Protein AF-A0A3C0T2G1-F1 (afdb_monomer)

Radius of gyration: 25.77 Å; Cα contacts (8 Å, |Δi|>4): 820; chains: 1; bounding box: 61×39×84 Å

Foldseek 3Di:
DVVVVVVVVVVCVVVVVVVVPPDDPPVVVLVVVVVVVVVLVQVVVVLVLQQLQQLCQVQLVVVQVPDLQPQAQAQDADPAQFWWWFPFFKKKKWKAFFSQPRPCVPVVVVSPPNVVLCCCQQANPCLRLPVVVNVPPPVVCCNHGNIDIDIFGKTKIKGHDPQQKIKIKMKTWDAQVVQPVCDCSSVDPWPRKRKTKIKIKMKIKHWPDRADPPDWTKIKIKMKMKMKIKIKGQCLVVCCVVCCVPSDPDPPPDDSQQNRKMKMKIKIKMKIKMKMKIWHDPPQKIKIKMKMKMWMAMWIAMFIDGHHDDGDRTDRHDTDIKIKIKIWMWGHDDQKIWIWMWIAIPVRRIIMIITGIIGTD

Structure (mmCIF, N/CA/C/O backbone):
data_AF-A0A3C0T2G1-F1
#
_entry.id   AF-A0A3C0T2G1-F1
#
loop_
_atom_site.group_PDB
_atom_site.id
_atom_site.type_symbol
_atom_site.label_atom_id
_atom_site.label_alt_id
_atom_site.label_comp_id
_atom_site.label_asym_id
_atom_site.label_entity_id
_atom_site.label_seq_id
_atom_site.pdbx_PDB_ins_code
_atom_site.Cartn_x
_atom_site.Cartn_y
_atom_site.Cartn_z
_atom_site.occupancy
_atom_site.B_iso_or_equiv
_atom_site.auth_seq_id
_atom_site.auth_comp_id
_atom_site.auth_asym_id
_atom_site.auth_atom_id
_atom_site.pdbx_PDB_model_num
ATOM 1 N N . MET A 1 1 ? 12.886 -25.104 -33.623 1.00 34.44 1 MET A N 1
ATOM 2 C CA . MET A 1 1 ? 12.163 -23.992 -34.282 1.00 34.44 1 MET A CA 1
ATOM 3 C C . MET A 1 1 ? 12.756 -22.618 -33.971 1.00 34.44 1 MET A C 1
ATOM 5 O O . MET A 1 1 ? 13.075 -21.933 -34.929 1.00 34.44 1 MET A O 1
ATOM 9 N N . LYS A 1 2 ? 13.031 -22.244 -32.707 1.00 29.27 2 LYS A N 1
ATOM 10 C CA . LYS A 1 2 ? 13.642 -20.939 -32.340 1.00 29.27 2 LYS A CA 1
ATOM 11 C C . LYS A 1 2 ? 14.955 -20.586 -33.088 1.00 29.27 2 LYS A C 1
ATOM 13 O O . LYS A 1 2 ? 15.106 -19.471 -33.564 1.00 29.27 2 LYS A O 1
ATOM 18 N N . LYS A 1 3 ? 15.855 -21.557 -33.314 1.00 31.22 3 LYS A N 1
ATOM 19 C CA . LYS A 1 3 ? 17.109 -21.357 -34.084 1.00 31.22 3 LYS A CA 1
ATOM 20 C C . LYS A 1 3 ? 16.909 -21.103 -35.588 1.00 31.22 3 LYS A C 1
ATOM 22 O O . LYS A 1 3 ? 17.759 -20.489 -36.216 1.00 31.22 3 LYS A O 1
ATOM 27 N N . ILE A 1 4 ? 15.798 -21.571 -36.160 1.00 31.03 4 ILE A N 1
ATOM 28 C CA . ILE A 1 4 ? 15.471 -21.358 -37.580 1.00 31.03 4 ILE A CA 1
ATOM 29 C C . ILE A 1 4 ? 14.889 -19.953 -37.765 1.00 31.03 4 ILE A C 1
ATOM 31 O O . ILE A 1 4 ? 15.176 -19.314 -38.766 1.00 31.03 4 ILE A O 1
ATOM 35 N N . LEU A 1 5 ? 14.154 -19.439 -36.774 1.00 36.41 5 LEU A N 1
ATOM 36 C CA . LEU A 1 5 ? 13.612 -18.081 -36.801 1.00 36.41 5 LEU A CA 1
ATOM 37 C C . LEU A 1 5 ? 14.708 -17.014 -36.616 1.00 36.41 5 LEU A C 1
ATOM 39 O O . LEU A 1 5 ? 14.728 -16.051 -37.369 1.00 36.41 5 LEU A O 1
ATOM 43 N N . TYR A 1 6 ? 15.683 -17.245 -35.723 1.00 39.50 6 TYR A N 1
ATOM 44 C CA . TYR A 1 6 ? 16.898 -16.414 -35.609 1.00 39.50 6 TYR A CA 1
ATOM 45 C C . TYR A 1 6 ? 17.686 -16.372 -36.920 1.00 39.50 6 TYR A C 1
ATOM 47 O O . TYR A 1 6 ? 18.127 -15.315 -37.359 1.00 39.50 6 TYR A O 1
ATOM 55 N N . PHE A 1 7 ? 17.813 -17.525 -37.582 1.00 38.62 7 PHE A N 1
ATOM 56 C CA . PHE A 1 7 ? 18.458 -17.602 -38.886 1.00 38.62 7 PHE A CA 1
ATOM 57 C C . PHE A 1 7 ? 17.659 -16.848 -39.951 1.00 38.62 7 PHE A C 1
ATOM 59 O O . PHE A 1 7 ? 18.270 -16.203 -40.781 1.00 38.62 7 PHE A O 1
ATOM 66 N N . VAL A 1 8 ? 16.322 -16.869 -39.913 1.00 37.84 8 VAL A N 1
ATOM 67 C CA . VAL A 1 8 ? 15.460 -16.121 -40.845 1.00 37.84 8 VAL A CA 1
ATOM 68 C C . VAL A 1 8 ? 15.495 -14.616 -40.580 1.00 37.84 8 VAL A C 1
ATOM 70 O O . VAL A 1 8 ? 15.514 -13.866 -41.543 1.00 37.84 8 VAL A O 1
ATOM 73 N N . LEU A 1 9 ? 15.581 -14.156 -39.329 1.00 42.47 9 LEU A N 1
ATOM 74 C CA . LEU A 1 9 ? 15.710 -12.727 -39.012 1.00 42.47 9 LEU A CA 1
ATOM 75 C C . LEU A 1 9 ? 17.081 -12.189 -39.433 1.00 42.47 9 LEU A C 1
ATOM 77 O O . LEU A 1 9 ? 17.157 -11.156 -40.089 1.00 42.47 9 LEU A O 1
ATOM 81 N N . ILE A 1 10 ? 18.147 -12.954 -39.170 1.00 51.62 10 ILE A N 1
ATOM 82 C CA . ILE A 1 10 ? 19.497 -12.685 -39.682 1.00 51.62 10 ILE A CA 1
ATOM 83 C C . ILE A 1 10 ? 19.505 -12.745 -41.216 1.00 51.62 10 ILE A C 1
ATOM 85 O O . ILE A 1 10 ? 20.112 -11.897 -41.856 1.00 51.62 10 ILE A O 1
ATOM 89 N N . LEU A 1 11 ? 18.791 -13.688 -41.838 1.00 37.16 11 LEU A N 1
ATOM 90 C CA . LEU A 1 11 ? 18.697 -13.790 -43.295 1.00 37.16 11 LEU A CA 1
ATOM 91 C C . LEU A 1 11 ? 17.876 -12.646 -43.898 1.00 37.16 11 LEU A C 1
ATOM 93 O O . LEU A 1 11 ? 18.227 -12.207 -44.980 1.00 37.16 11 LEU A O 1
ATOM 97 N N . ILE A 1 12 ? 16.828 -12.141 -43.241 1.00 45.66 12 ILE A N 1
ATOM 98 C CA . ILE A 1 12 ? 16.049 -10.963 -43.666 1.00 45.66 12 ILE A CA 1
ATOM 99 C C . ILE A 1 12 ? 16.883 -9.687 -43.489 1.00 45.66 12 ILE A C 1
ATOM 101 O O . ILE A 1 12 ? 16.902 -8.855 -44.389 1.00 45.66 12 ILE A O 1
ATOM 105 N N . LEU A 1 13 ? 17.658 -9.579 -42.407 1.00 47.12 13 LEU A N 1
ATOM 106 C CA . LEU A 1 13 ? 18.655 -8.523 -42.208 1.00 47.12 13 LEU A CA 1
ATOM 107 C C . LEU A 1 13 ? 19.747 -8.557 -43.286 1.00 47.12 13 LEU A C 1
ATOM 109 O O . LEU A 1 13 ? 20.093 -7.508 -43.819 1.00 47.12 13 LEU A O 1
ATOM 113 N N . ILE A 1 14 ? 20.229 -9.745 -43.670 1.00 45.53 14 ILE A N 1
ATOM 114 C CA . ILE A 1 14 ? 21.251 -9.948 -44.715 1.00 45.53 14 ILE A CA 1
ATOM 115 C C . ILE A 1 14 ? 20.674 -9.770 -46.131 1.00 45.53 14 ILE A C 1
ATOM 117 O O . ILE A 1 14 ? 21.330 -9.226 -47.011 1.00 45.53 14 ILE A O 1
ATOM 121 N N . THR A 1 15 ? 19.451 -10.226 -46.404 1.00 37.84 15 THR A N 1
ATOM 122 C CA . THR A 1 15 ? 18.849 -10.150 -47.750 1.00 37.84 15 THR A CA 1
ATOM 123 C C . THR A 1 15 ? 18.199 -8.799 -48.024 1.00 37.84 15 THR A C 1
ATOM 125 O O . THR A 1 15 ? 18.262 -8.331 -49.160 1.00 37.84 15 THR A O 1
ATOM 128 N N . GLY A 1 16 ? 17.671 -8.131 -46.995 1.00 40.25 16 GLY A N 1
ATOM 129 C CA . GLY A 1 16 ? 17.225 -6.740 -47.058 1.00 40.25 16 GLY A CA 1
ATOM 130 C C . GLY A 1 16 ? 18.388 -5.769 -47.272 1.00 40.25 16 GLY A C 1
ATOM 131 O O . GLY A 1 16 ? 18.272 -4.870 -48.105 1.00 40.25 16 GLY A O 1
ATOM 132 N N . THR A 1 17 ? 19.541 -6.009 -46.628 1.00 43.81 17 THR A N 1
ATOM 133 C CA . THR A 1 17 ? 20.777 -5.258 -46.915 1.00 43.81 17 THR A CA 1
ATOM 134 C C . THR A 1 17 ? 21.247 -5.484 -48.353 1.00 43.81 17 THR A C 1
ATOM 136 O O . THR A 1 17 ? 21.553 -4.501 -49.021 1.00 43.81 17 THR A O 1
ATOM 139 N N . ILE A 1 18 ? 21.201 -6.714 -48.894 1.00 41.34 18 ILE A N 1
ATOM 140 C CA . ILE A 1 18 ? 21.634 -7.029 -50.278 1.00 41.34 18 ILE A CA 1
ATOM 141 C C . ILE A 1 18 ? 20.914 -6.195 -51.361 1.00 41.34 18 ILE A C 1
ATOM 143 O O . ILE A 1 18 ? 21.540 -5.828 -52.356 1.00 41.34 18 ILE A O 1
ATOM 147 N N . SER A 1 19 ? 19.642 -5.826 -51.180 1.00 40.12 19 SER A N 1
ATOM 148 C CA . SER A 1 19 ? 18.904 -5.000 -52.156 1.00 40.12 19 SER A CA 1
ATOM 149 C C . SER A 1 19 ? 19.169 -3.487 -52.081 1.00 40.12 19 SER A C 1
ATOM 151 O O . SER A 1 19 ? 18.764 -2.772 -52.997 1.00 40.12 19 SER A O 1
ATOM 153 N N . VAL A 1 20 ? 19.864 -2.998 -51.045 1.00 42.16 20 VAL A N 1
ATOM 154 C CA . VAL A 1 20 ? 20.195 -1.567 -50.853 1.00 42.16 20 VAL A CA 1
ATOM 155 C C . VAL A 1 20 ? 21.666 -1.261 -51.210 1.00 42.16 20 VAL A C 1
ATOM 157 O O . VAL A 1 20 ? 22.071 -0.106 -51.258 1.00 42.16 20 VAL A O 1
ATOM 160 N N . PHE A 1 21 ? 22.466 -2.266 -51.594 1.00 43.47 21 PHE A N 1
ATOM 161 C CA . PHE A 1 21 ? 23.894 -2.134 -51.962 1.00 43.47 21 PHE A CA 1
ATOM 162 C C . PHE A 1 21 ? 24.198 -1.411 -53.288 1.00 43.47 21 PHE A C 1
ATOM 164 O O . PHE A 1 21 ? 25.270 -1.579 -53.873 1.00 43.47 21 PHE A O 1
ATOM 171 N N . ALA A 1 22 ? 23.297 -0.565 -53.774 1.00 43.75 22 ALA A N 1
ATOM 172 C CA . ALA A 1 22 ? 23.580 0.322 -54.891 1.00 43.75 22 ALA A CA 1
ATOM 173 C C . ALA A 1 22 ? 23.611 1.781 -54.405 1.00 43.75 22 ALA A C 1
ATOM 175 O O . ALA A 1 22 ? 22.681 2.538 -54.658 1.00 43.75 22 ALA A O 1
ATOM 176 N N . ALA A 1 23 ? 24.735 2.156 -53.776 1.00 49.22 23 ALA A N 1
ATOM 177 C CA . ALA A 1 23 ? 25.240 3.531 -53.612 1.00 49.22 23 ALA A CA 1
ATOM 178 C C . ALA A 1 23 ? 24.924 4.349 -52.334 1.00 49.22 23 ALA A C 1
ATOM 180 O O . ALA A 1 23 ? 24.953 5.576 -52.409 1.00 49.22 23 ALA A O 1
ATOM 181 N N . THR A 1 24 ? 24.736 3.736 -51.162 1.00 52.75 24 THR A N 1
ATOM 182 C CA . THR A 1 24 ? 24.756 4.465 -49.869 1.00 52.75 24 THR A CA 1
ATOM 183 C C . THR A 1 24 ? 26.085 4.261 -49.116 1.00 52.75 24 THR A C 1
ATOM 185 O O . THR A 1 24 ? 26.592 3.135 -49.109 1.00 52.75 24 THR A O 1
ATOM 188 N N . PRO A 1 25 ? 26.691 5.304 -48.505 1.00 61.72 25 PRO A N 1
ATOM 189 C CA . PRO A 1 25 ? 27.882 5.174 -47.658 1.00 61.72 25 PRO A CA 1
ATOM 190 C C . PRO A 1 25 ? 27.649 4.194 -46.498 1.00 61.72 25 PRO A C 1
ATOM 192 O O . PRO A 1 25 ? 26.556 4.153 -45.940 1.00 61.72 25 PRO A O 1
ATOM 195 N N . GLU A 1 26 ? 28.675 3.430 -46.107 1.00 64.50 26 GLU A N 1
ATOM 196 C CA . GLU A 1 26 ? 28.600 2.433 -45.017 1.00 64.50 26 GLU A CA 1
ATOM 197 C C . GLU A 1 26 ? 28.089 3.033 -43.691 1.00 64.50 26 GLU A C 1
ATOM 199 O O . GLU A 1 26 ? 27.349 2.382 -42.957 1.00 64.50 26 GLU A O 1
ATOM 204 N N . GLU A 1 27 ? 28.399 4.306 -43.436 1.00 62.69 27 GLU A N 1
ATOM 205 C CA . GLU A 1 27 ? 27.907 5.084 -42.292 1.00 62.69 27 GLU A CA 1
ATOM 206 C C . GLU A 1 27 ? 26.386 5.320 -42.336 1.00 62.69 27 GLU A C 1
ATOM 208 O O . GLU A 1 27 ? 25.711 5.231 -41.315 1.00 62.69 27 GLU A O 1
ATOM 213 N N . GLU A 1 28 ? 25.810 5.559 -43.518 1.00 67.25 28 GLU A N 1
ATOM 214 C CA . GLU A 1 28 ? 24.369 5.793 -43.674 1.00 67.25 28 GLU A CA 1
ATOM 215 C C . GLU A 1 28 ? 23.566 4.507 -43.428 1.00 67.25 28 GLU A C 1
ATOM 217 O O . GLU A 1 28 ? 22.521 4.537 -42.779 1.00 67.25 28 GLU A O 1
ATOM 222 N N . VAL A 1 29 ? 24.088 3.363 -43.882 1.00 64.31 29 VAL A N 1
ATOM 223 C CA . VAL A 1 29 ? 23.479 2.043 -43.650 1.00 64.31 29 VAL A CA 1
ATOM 224 C C . VAL A 1 29 ? 23.566 1.650 -42.174 1.00 64.31 29 VAL A C 1
ATOM 226 O O . VAL A 1 29 ? 22.588 1.155 -41.614 1.00 64.31 29 VAL A O 1
ATOM 229 N N . PHE A 1 30 ? 24.709 1.903 -41.530 1.00 64.75 30 PHE A N 1
ATOM 230 C CA . PHE A 1 30 ? 24.880 1.680 -40.096 1.00 64.75 30 PHE A CA 1
ATOM 231 C C . PHE A 1 30 ? 23.903 2.535 -39.276 1.00 64.75 30 PHE A C 1
ATOM 233 O O . PHE A 1 30 ? 23.171 2.000 -38.446 1.00 64.75 30 PHE A O 1
ATOM 240 N N . ASN A 1 31 ? 23.800 3.831 -39.578 1.00 65.38 31 ASN A N 1
ATOM 241 C CA . ASN A 1 31 ? 22.880 4.737 -38.888 1.00 65.38 31 ASN A CA 1
ATOM 242 C C . ASN A 1 31 ? 21.407 4.339 -39.092 1.00 65.38 31 ASN A C 1
ATOM 244 O O . ASN A 1 31 ? 20.626 4.377 -38.146 1.00 65.38 31 ASN A O 1
ATOM 248 N N . GLN A 1 32 ? 21.011 3.897 -40.293 1.00 69.19 32 GLN A N 1
ATOM 249 C CA . GLN A 1 32 ? 19.650 3.392 -40.536 1.00 69.19 32 GLN A CA 1
ATOM 250 C C . GLN A 1 32 ? 19.344 2.113 -39.744 1.00 69.19 32 GLN A C 1
ATOM 252 O O . GLN A 1 32 ? 18.238 1.968 -39.217 1.00 69.19 32 GLN A O 1
ATOM 257 N N . LEU A 1 33 ? 20.312 1.198 -39.638 1.00 66.25 33 LEU A N 1
ATOM 258 C CA . LEU A 1 33 ? 20.167 -0.030 -38.858 1.00 66.25 33 LEU A CA 1
ATOM 259 C C . LEU A 1 33 ? 20.026 0.277 -37.362 1.00 66.25 33 LEU A C 1
ATOM 261 O O . LEU A 1 33 ? 19.113 -0.243 -36.723 1.00 66.25 33 LEU A O 1
ATOM 265 N N . VAL A 1 34 ? 20.887 1.148 -36.829 1.00 66.56 34 VAL A N 1
ATOM 266 C CA . VAL A 1 34 ? 20.845 1.586 -35.427 1.00 66.56 34 VAL A CA 1
ATOM 267 C C . VAL A 1 34 ? 19.517 2.275 -35.124 1.00 66.56 34 VAL A C 1
ATOM 269 O O . VAL A 1 34 ? 18.848 1.880 -34.179 1.00 66.56 34 VAL A O 1
ATOM 272 N N . ASN A 1 35 ? 19.067 3.207 -35.968 1.00 68.88 35 ASN A N 1
ATOM 273 C CA . ASN A 1 35 ? 17.788 3.899 -35.775 1.00 68.88 35 ASN A CA 1
ATOM 274 C C . ASN A 1 35 ? 16.585 2.942 -35.803 1.00 68.88 35 ASN A C 1
ATOM 276 O O . ASN A 1 35 ? 15.640 3.108 -35.036 1.00 68.88 35 ASN A O 1
ATOM 280 N N . THR A 1 36 ? 16.614 1.923 -36.668 1.00 70.81 36 THR A N 1
ATOM 281 C CA . THR A 1 36 ? 15.542 0.913 -36.735 1.00 70.81 36 THR A CA 1
ATOM 282 C C . THR A 1 36 ? 15.533 0.023 -35.490 1.00 70.81 36 THR A C 1
ATOM 284 O O . THR A 1 36 ? 14.467 -0.289 -34.958 1.00 70.81 36 THR A O 1
ATOM 287 N N . LEU A 1 37 ? 16.716 -0.377 -35.014 1.00 66.88 37 LEU A N 1
ATOM 288 C CA . LEU A 1 37 ? 16.870 -1.172 -33.798 1.00 66.88 37 LEU A CA 1
ATOM 289 C C . LEU A 1 37 ? 16.410 -0.384 -32.567 1.00 66.88 37 LEU A C 1
ATOM 291 O O . LEU A 1 37 ? 15.565 -0.879 -31.829 1.00 66.88 37 LEU A O 1
ATOM 295 N N . VAL A 1 38 ? 16.896 0.849 -32.403 1.00 69.38 38 VAL A N 1
ATOM 296 C CA . VAL A 1 38 ? 16.495 1.778 -31.335 1.00 69.38 38 VAL A CA 1
ATOM 297 C C . VAL A 1 38 ? 14.981 1.951 -31.322 1.00 69.38 38 VAL A C 1
ATOM 299 O O . VAL A 1 38 ? 14.363 1.693 -30.298 1.00 69.38 38 VAL A O 1
ATOM 302 N N . GLY A 1 39 ? 14.364 2.286 -32.461 1.00 69.44 39 GLY A N 1
ATOM 303 C CA . GLY A 1 39 ? 12.915 2.499 -32.518 1.00 69.44 39 GLY A CA 1
ATOM 304 C C . GLY A 1 39 ? 12.097 1.246 -32.183 1.00 69.44 39 GLY A C 1
ATOM 305 O O . GLY A 1 39 ? 11.026 1.347 -31.590 1.00 69.44 39 GLY A O 1
ATOM 306 N N . THR A 1 40 ? 12.604 0.052 -32.514 1.00 68.62 40 THR A N 1
ATOM 307 C CA . THR A 1 40 ? 11.958 -1.215 -32.123 1.00 68.62 40 THR A CA 1
ATOM 308 C C . THR A 1 40 ? 12.089 -1.455 -30.618 1.00 68.62 40 THR A C 1
ATOM 310 O O . THR A 1 40 ? 11.120 -1.830 -29.968 1.00 68.62 40 THR A O 1
ATOM 313 N N . MET A 1 41 ? 13.268 -1.190 -30.051 1.00 68.06 41 MET A N 1
ATOM 314 C CA . MET A 1 41 ? 13.526 -1.347 -28.619 1.00 68.06 41 MET A CA 1
ATOM 315 C C . MET A 1 41 ? 12.735 -0.350 -27.775 1.00 68.06 41 MET A C 1
ATOM 317 O O . MET A 1 41 ? 12.182 -0.737 -26.754 1.00 68.06 41 MET A O 1
ATOM 321 N N . GLU A 1 42 ? 12.632 0.909 -28.201 1.00 71.50 42 GLU A N 1
ATOM 322 C CA . GLU A 1 42 ? 11.795 1.915 -27.540 1.00 71.50 42 GLU A CA 1
ATOM 323 C C . GLU A 1 42 ? 10.325 1.488 -27.522 1.00 71.50 42 GLU A C 1
ATOM 325 O O . GLU A 1 42 ? 9.677 1.579 -26.482 1.00 71.50 42 GLU A O 1
ATOM 330 N N . ALA A 1 43 ? 9.806 0.960 -28.636 1.00 71.00 43 ALA A N 1
ATOM 331 C CA . ALA A 1 43 ? 8.440 0.444 -28.699 1.00 71.00 43 ALA A CA 1
ATOM 332 C C . ALA A 1 43 ? 8.228 -0.761 -27.764 1.00 71.00 43 ALA A C 1
ATOM 334 O O . ALA A 1 43 ? 7.238 -0.813 -27.039 1.00 71.00 43 ALA A O 1
ATOM 335 N N . ASP A 1 44 ? 9.171 -1.702 -27.739 1.00 67.00 44 ASP A N 1
ATOM 336 C CA . ASP A 1 44 ? 9.111 -2.885 -26.878 1.00 67.00 44 ASP A CA 1
ATOM 337 C C . ASP A 1 44 ? 9.209 -2.526 -25.382 1.00 67.00 44 ASP A C 1
ATOM 339 O O . ASP A 1 44 ? 8.432 -3.027 -24.566 1.00 67.00 44 ASP A O 1
ATOM 343 N N . PHE A 1 45 ? 10.127 -1.631 -25.005 1.00 70.94 45 PHE A N 1
ATOM 344 C CA . PHE A 1 45 ? 10.238 -1.147 -23.628 1.00 70.94 45 PHE A CA 1
ATOM 345 C C . PHE A 1 45 ? 9.032 -0.309 -23.219 1.00 70.94 45 PHE A C 1
ATOM 347 O O . PHE A 1 45 ? 8.591 -0.415 -22.079 1.00 70.94 45 PHE A O 1
ATOM 354 N N . SER A 1 46 ? 8.466 0.472 -24.137 1.00 72.31 46 SER A N 1
ATOM 355 C CA . SER A 1 46 ? 7.219 1.198 -23.901 1.00 72.31 46 SER A CA 1
ATOM 356 C C . SER A 1 46 ? 6.081 0.250 -23.532 1.00 72.31 46 SER A C 1
ATOM 358 O O . SER A 1 46 ? 5.434 0.436 -22.504 1.00 72.31 46 SER A O 1
ATOM 360 N N . LEU A 1 47 ? 5.898 -0.826 -24.305 1.00 71.88 47 LEU A N 1
ATOM 361 C CA . LEU A 1 47 ? 4.897 -1.856 -24.017 1.00 71.88 47 LEU A CA 1
ATOM 362 C C . LEU A 1 47 ? 5.158 -2.567 -22.684 1.00 71.88 47 LEU A C 1
ATOM 364 O O . LEU A 1 47 ? 4.212 -2.861 -21.955 1.00 71.88 47 LEU A O 1
ATOM 368 N N . LEU A 1 48 ? 6.426 -2.828 -22.345 1.00 73.12 48 LEU A N 1
ATOM 369 C CA . LEU A 1 48 ? 6.788 -3.376 -21.037 1.00 73.12 48 LEU A CA 1
ATOM 370 C C . LEU A 1 48 ? 6.386 -2.422 -19.908 1.00 73.12 48 LEU A C 1
ATOM 372 O O . LEU A 1 48 ? 5.788 -2.869 -18.933 1.00 73.12 48 LEU A O 1
ATOM 376 N N . LEU A 1 49 ? 6.740 -1.138 -20.016 1.00 74.00 49 LEU A N 1
ATOM 377 C CA . LEU A 1 49 ? 6.436 -0.158 -18.979 1.00 74.00 49 LEU A CA 1
ATOM 378 C C . LEU A 1 49 ? 4.926 0.031 -18.834 1.00 74.00 49 LEU A C 1
ATOM 380 O O . LEU A 1 49 ? 4.444 0.017 -17.708 1.00 74.00 49 LEU A O 1
ATOM 384 N N . ASP A 1 50 ? 4.182 0.132 -19.936 1.00 74.56 50 ASP A N 1
ATOM 385 C CA . ASP A 1 50 ? 2.717 0.216 -19.913 1.00 74.56 50 ASP A CA 1
ATOM 386 C C . ASP A 1 50 ? 2.085 -1.025 -19.262 1.00 74.56 50 ASP A C 1
ATOM 388 O O . ASP A 1 50 ? 1.267 -0.898 -18.352 1.00 74.56 50 ASP A O 1
ATOM 392 N N . GLY A 1 51 ? 2.538 -2.229 -19.629 1.00 71.44 51 GLY A N 1
ATOM 393 C CA . GLY A 1 51 ? 2.090 -3.470 -18.990 1.00 71.44 51 GLY A CA 1
ATOM 394 C C . GLY A 1 51 ? 2.391 -3.508 -17.488 1.00 71.44 51 GLY A C 1
ATOM 395 O O . GLY A 1 51 ? 1.511 -3.815 -16.687 1.00 71.44 51 GLY A O 1
ATOM 396 N N . LEU A 1 52 ? 3.607 -3.122 -17.088 1.00 72.69 52 LEU A N 1
ATOM 397 C CA . LEU A 1 52 ? 3.990 -3.014 -15.678 1.00 72.69 52 LEU A CA 1
ATOM 398 C C . LEU A 1 52 ? 3.133 -1.992 -14.928 1.00 72.69 52 LEU A C 1
ATOM 400 O O . LEU A 1 52 ? 2.729 -2.251 -13.799 1.00 72.69 52 LEU A O 1
ATOM 404 N N . GLY A 1 53 ? 2.850 -0.842 -15.538 1.00 73.75 53 GLY A N 1
ATOM 405 C CA . GLY A 1 53 ? 1.983 0.184 -14.968 1.00 73.75 53 GLY A CA 1
ATOM 406 C C . GLY A 1 53 ? 0.573 -0.331 -14.711 1.00 73.75 53 GLY A C 1
ATOM 407 O O . GLY A 1 53 ? 0.062 -0.198 -13.598 1.00 73.75 53 GLY A O 1
ATOM 408 N N . GLN A 1 54 ? -0.021 -0.984 -15.712 1.00 73.50 54 GLN A N 1
ATOM 409 C CA . GLN A 1 54 ? -1.362 -1.567 -15.629 1.00 73.50 54 GLN A CA 1
ATOM 410 C C . GLN A 1 54 ? -1.470 -2.669 -14.566 1.00 73.50 54 GLN A C 1
ATOM 412 O O . GLN A 1 54 ? -2.502 -2.762 -13.900 1.00 73.50 54 GLN A O 1
ATOM 417 N N . ASP A 1 55 ? -0.416 -3.465 -14.367 1.00 74.06 55 ASP A N 1
ATOM 418 C CA . ASP A 1 55 ? -0.395 -4.536 -13.365 1.00 74.06 55 ASP A CA 1
ATOM 419 C C . ASP A 1 55 ? -0.104 -4.012 -11.948 1.00 74.06 55 ASP A C 1
ATOM 421 O O . ASP A 1 55 ? -0.696 -4.474 -10.967 1.00 74.06 55 ASP A O 1
ATOM 425 N N . ILE A 1 56 ? 0.799 -3.037 -11.808 1.00 74.88 56 ILE A N 1
ATOM 426 C CA . ILE A 1 56 ? 1.217 -2.498 -10.507 1.00 74.88 56 ILE A CA 1
ATOM 427 C C . ILE A 1 56 ? 0.144 -1.589 -9.910 1.00 74.88 56 ILE A C 1
ATOM 429 O O . ILE A 1 56 ? -0.067 -1.606 -8.693 1.00 74.88 56 ILE A O 1
ATOM 433 N N . ASP A 1 57 ? -0.543 -0.797 -10.727 1.00 79.12 57 ASP A N 1
ATOM 434 C CA . ASP A 1 57 ? -1.444 0.239 -10.235 1.00 79.12 57 ASP A CA 1
ATOM 435 C C . ASP A 1 57 ? -2.623 -0.298 -9.388 1.00 79.12 57 ASP A C 1
ATOM 437 O O . ASP A 1 57 ? -2.804 0.182 -8.263 1.00 79.12 57 ASP A O 1
ATOM 441 N N . PRO A 1 58 ? -3.340 -1.376 -9.773 1.00 77.12 58 PRO A N 1
ATOM 442 C CA . PRO A 1 58 ? -4.338 -2.008 -8.905 1.00 77.12 58 PRO A CA 1
ATOM 443 C C . PRO A 1 58 ? -3.766 -2.480 -7.558 1.00 77.12 58 PRO A C 1
ATOM 445 O O . PRO A 1 58 ? -4.452 -2.460 -6.530 1.00 77.12 58 PRO A O 1
ATOM 448 N N . ILE A 1 59 ? -2.491 -2.884 -7.531 1.00 78.06 59 ILE A N 1
ATOM 449 C CA . ILE A 1 59 ? -1.795 -3.310 -6.311 1.00 78.06 59 ILE A CA 1
ATOM 450 C C . ILE A 1 59 ? -1.460 -2.103 -5.438 1.00 78.06 59 ILE A C 1
ATOM 452 O O . ILE A 1 59 ? -1.629 -2.163 -4.217 1.00 78.06 59 ILE A O 1
ATOM 456 N N . LEU A 1 60 ? -1.007 -0.998 -6.036 1.00 79.00 60 LEU A N 1
ATOM 457 C CA . LEU A 1 60 ? -0.776 0.263 -5.333 1.00 79.00 60 LEU A CA 1
ATOM 458 C C . LEU A 1 60 ? -2.080 0.810 -4.763 1.00 79.00 60 LEU A C 1
ATOM 460 O O . LEU A 1 60 ? -2.116 1.171 -3.586 1.00 79.00 60 LEU A O 1
ATOM 464 N N . MET A 1 61 ? -3.161 0.794 -5.545 1.00 79.94 61 MET A N 1
ATOM 465 C CA . MET A 1 61 ? -4.512 1.129 -5.102 1.00 79.94 61 MET A CA 1
ATOM 466 C C . MET A 1 61 ? -4.923 0.284 -3.898 1.00 79.94 61 MET A C 1
ATOM 468 O O . MET A 1 61 ? -5.285 0.838 -2.859 1.00 79.94 61 MET A O 1
ATOM 472 N N . GLN A 1 62 ? -4.780 -1.041 -3.965 1.00 81.69 62 GLN A N 1
ATOM 473 C CA . GLN A 1 62 ? -5.077 -1.899 -2.821 1.00 81.69 62 GLN A CA 1
ATOM 474 C C . GLN A 1 62 ? -4.188 -1.587 -1.619 1.00 81.69 62 GLN A C 1
ATOM 476 O O . GLN A 1 62 ? -4.686 -1.462 -0.503 1.00 81.69 62 GLN A O 1
ATOM 481 N N . ASN A 1 63 ? -2.884 -1.408 -1.820 1.00 79.88 63 ASN A N 1
ATOM 482 C CA . ASN A 1 63 ? -1.973 -1.002 -0.758 1.00 79.88 63 ASN A CA 1
ATOM 483 C C . ASN A 1 63 ? -2.338 0.364 -0.163 1.00 79.88 63 ASN A C 1
ATOM 485 O O . ASN A 1 63 ? -2.044 0.591 1.006 1.00 79.88 63 ASN A O 1
ATOM 489 N N . ALA A 1 64 ? -2.981 1.255 -0.914 1.00 77.25 64 ALA A N 1
ATOM 490 C CA . ALA A 1 64 ? -3.506 2.520 -0.408 1.00 77.25 64 ALA A CA 1
ATOM 491 C C . ALA A 1 64 ? -4.664 2.310 0.575 1.00 77.25 64 ALA A C 1
ATOM 493 O O . ALA A 1 64 ? -4.737 2.977 1.605 1.00 77.25 64 ALA A O 1
ATOM 494 N N . MET A 1 65 ? -5.568 1.391 0.225 1.00 76.69 65 MET A N 1
ATOM 495 C CA . MET A 1 65 ? -6.791 1.096 0.975 1.00 76.69 65 MET A CA 1
ATOM 496 C C . MET A 1 65 ? -6.508 0.224 2.206 1.00 76.69 65 MET A C 1
ATOM 498 O O . MET A 1 65 ? -7.132 0.365 3.258 1.00 76.69 65 MET A O 1
ATOM 502 N N . VAL A 1 66 ? -5.551 -0.692 2.068 1.00 71.06 66 VAL A N 1
ATOM 503 C CA . VAL A 1 66 ? -5.100 -1.620 3.102 1.00 71.06 66 VAL A CA 1
ATOM 504 C C . VAL A 1 66 ? -4.144 -0.894 4.050 1.00 71.06 66 VAL A C 1
ATOM 506 O O . VAL A 1 66 ? -3.324 -0.092 3.624 1.00 71.06 66 VAL A O 1
ATOM 509 N N . GLY A 1 67 ? -4.188 -1.174 5.352 1.00 58.41 67 GLY A N 1
ATOM 510 C CA . GLY A 1 67 ? -3.241 -0.591 6.319 1.00 58.41 67 GLY A CA 1
ATOM 511 C C . GLY 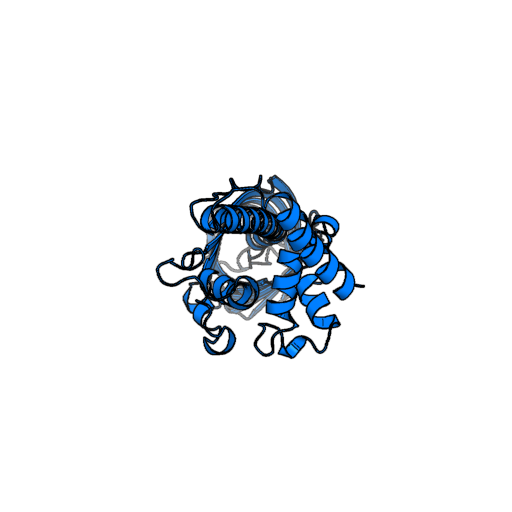A 1 67 ? -3.850 0.358 7.347 1.00 58.41 67 GLY A C 1
ATOM 512 O O . GLY A 1 67 ? -3.129 0.882 8.189 1.00 58.41 67 GLY A O 1
ATOM 513 N N . GLN A 1 68 ? -5.173 0.503 7.387 1.00 62.78 68 GLN A N 1
ATOM 514 C CA . GLN A 1 68 ? -5.871 1.025 8.566 1.00 62.78 68 GLN A CA 1
ATOM 515 C C . GLN A 1 68 ? -5.878 -0.053 9.663 1.00 62.78 68 GLN A C 1
ATOM 517 O O . GLN A 1 68 ? -6.878 -0.735 9.902 1.00 62.78 68 GLN A O 1
ATOM 522 N N . ASN A 1 69 ? -4.720 -0.230 10.311 1.00 61.12 69 ASN A N 1
ATOM 523 C CA . ASN A 1 69 ? -4.360 -1.340 11.214 1.00 61.12 69 ASN A CA 1
ATOM 524 C C . ASN A 1 69 ? -5.104 -1.374 12.559 1.00 61.12 69 ASN A C 1
ATOM 526 O O . ASN A 1 69 ? -4.696 -2.035 13.515 1.00 61.12 69 ASN A O 1
ATOM 530 N N . VAL A 1 70 ? -6.217 -0.655 12.652 1.00 72.44 70 VAL A N 1
ATOM 531 C CA . VAL A 1 70 ? -7.138 -0.757 13.775 1.00 72.44 70 VAL A CA 1
ATOM 532 C C . VAL A 1 70 ? -8.336 -1.562 13.324 1.00 72.44 70 VAL A C 1
ATOM 534 O O . VAL A 1 70 ? -9.281 -1.007 12.770 1.00 72.44 70 VAL A O 1
ATOM 537 N N . GLY A 1 71 ? -8.287 -2.875 13.541 1.00 73.12 71 GLY A N 1
ATOM 538 C CA . GLY A 1 71 ? -9.394 -3.777 13.257 1.00 73.12 71 GLY A CA 1
ATOM 539 C C . GLY A 1 71 ? -10.671 -3.414 14.013 1.00 73.12 71 GLY A C 1
ATOM 540 O O . GLY A 1 71 ? -11.766 -3.443 13.454 1.00 73.12 71 GLY A O 1
ATOM 541 N N . MET A 1 72 ? -10.516 -2.996 15.271 1.00 84.56 72 MET A N 1
ATOM 542 C CA . MET A 1 72 ? -11.618 -2.551 16.129 1.00 84.56 72 MET A CA 1
ATOM 543 C C . MET A 1 72 ? -12.415 -1.392 15.513 1.00 84.56 72 MET A C 1
ATOM 545 O O . MET A 1 72 ? -11.848 -0.447 14.961 1.00 84.56 72 MET A O 1
ATOM 549 N N . ALA A 1 73 ? -13.737 -1.432 15.685 1.00 87.44 73 ALA A N 1
ATOM 550 C CA . ALA A 1 73 ? -14.662 -0.389 15.257 1.00 87.44 73 ALA A CA 1
ATOM 551 C C . ALA A 1 73 ? -14.499 0.915 16.058 1.00 87.44 73 ALA A C 1
ATOM 553 O O . ALA A 1 73 ? -14.834 1.978 15.546 1.00 87.44 73 ALA A O 1
ATOM 554 N N . GLU A 1 74 ? -13.954 0.857 17.274 1.00 86.50 74 GLU A N 1
ATOM 555 C CA . GLU A 1 74 ? -13.623 2.027 18.090 1.00 86.50 74 GLU A CA 1
ATOM 556 C C . GLU A 1 74 ? -12.223 1.892 18.707 1.00 86.50 74 GLU A C 1
ATOM 558 O O . GLU A 1 74 ? -11.738 0.786 18.956 1.00 86.50 74 GLU A O 1
ATOM 563 N N . LEU A 1 75 ? -11.556 3.017 18.954 1.00 81.38 75 LEU A N 1
ATOM 564 C CA . LEU A 1 75 ? -10.261 3.080 19.625 1.00 81.38 75 LEU A CA 1
ATOM 565 C C . LEU A 1 75 ? -10.410 2.892 21.135 1.00 81.38 75 LEU A C 1
ATOM 567 O O . LEU A 1 75 ? -10.601 3.844 21.880 1.00 81.38 75 LEU A O 1
ATOM 571 N N . GLY A 1 76 ? -10.246 1.659 21.606 1.00 67.88 76 GLY A N 1
ATOM 572 C CA . GLY A 1 76 ? -10.135 1.387 23.040 1.00 67.88 76 GLY A CA 1
ATOM 573 C C . GLY A 1 76 ? -11.474 1.372 23.758 1.00 67.88 76 GLY A C 1
ATOM 574 O O . GLY A 1 76 ? -12.482 1.901 23.280 1.00 67.88 76 GLY A O 1
ATOM 575 N N . SER A 1 77 ? -11.470 0.715 24.914 1.00 62.38 77 SER A N 1
ATOM 576 C CA . SER A 1 77 ? -12.685 0.380 25.661 1.00 62.38 77 SER A CA 1
ATOM 577 C C . SER A 1 77 ? -12.863 1.202 26.936 1.00 62.38 77 SER A C 1
ATOM 579 O O . SER A 1 77 ? -13.928 1.135 27.546 1.00 62.38 77 SER A O 1
ATOM 581 N N . GLU A 1 78 ? -11.849 1.965 27.362 1.00 56.81 78 GLU A N 1
ATOM 582 C CA . GLU A 1 78 ? -11.881 2.695 28.633 1.00 56.81 78 GLU A CA 1
ATOM 583 C C . GLU A 1 78 ? -11.647 4.205 28.482 1.00 56.81 78 GLU A C 1
ATOM 585 O O . GLU A 1 78 ? -11.147 4.698 27.474 1.00 56.81 78 GLU A O 1
ATOM 590 N N . LYS A 1 79 ? -12.043 4.966 29.515 1.00 52.88 79 LYS A N 1
ATOM 591 C CA . LYS A 1 79 ? -12.065 6.445 29.554 1.00 52.88 79 LYS A CA 1
ATOM 592 C C . LYS A 1 79 ? -10.710 7.135 29.325 1.00 52.88 79 LYS A C 1
ATOM 594 O O . LYS A 1 79 ? -10.692 8.362 29.228 1.00 52.88 79 LYS A O 1
ATOM 599 N N . PHE A 1 80 ? -9.614 6.384 29.281 1.00 49.72 80 PHE A N 1
ATOM 600 C CA . PHE A 1 80 ? -8.262 6.918 29.139 1.00 49.72 80 PHE A CA 1
ATOM 601 C C . PHE A 1 80 ? -7.629 6.640 27.768 1.00 49.72 80 PHE A C 1
ATOM 603 O O . PHE A 1 80 ? -6.703 7.361 27.429 1.00 49.72 80 PHE A O 1
ATOM 610 N N . ASP A 1 81 ? -8.221 5.768 26.939 1.00 61.31 81 ASP A N 1
ATOM 611 C CA . ASP A 1 81 ? -7.685 5.344 25.633 1.00 61.31 81 ASP A CA 1
ATOM 612 C C . ASP A 1 81 ? -7.922 6.387 24.515 1.00 61.31 81 ASP A C 1
ATOM 614 O O . ASP A 1 81 ? -8.537 6.098 23.484 1.00 61.31 81 ASP A O 1
ATOM 618 N N . ASN A 1 82 ? -7.516 7.642 24.719 1.00 68.00 82 ASN A N 1
ATOM 619 C CA . ASN A 1 82 ? -7.752 8.708 23.736 1.00 68.00 82 ASN A CA 1
ATOM 620 C C . ASN A 1 82 ? -6.689 8.750 22.633 1.00 68.00 82 ASN A C 1
ATOM 622 O O . ASN A 1 82 ? -6.858 9.472 21.647 1.00 68.00 82 ASN A O 1
ATOM 626 N N . PHE A 1 83 ? -5.598 8.002 22.789 1.00 69.81 83 PHE A N 1
ATOM 627 C CA . PHE A 1 83 ? -4.466 8.028 21.879 1.00 69.81 83 PHE A CA 1
ATOM 628 C C . PHE A 1 83 ? -3.979 6.608 21.581 1.00 69.81 83 PHE A C 1
ATOM 630 O O . PHE A 1 83 ? -3.834 5.772 22.470 1.00 69.81 83 PHE A O 1
ATOM 637 N N . TYR A 1 84 ? -3.662 6.326 20.320 1.00 74.25 84 TYR A N 1
ATOM 638 C CA . TYR A 1 84 ? -2.875 5.150 19.978 1.00 74.25 84 TYR A CA 1
ATOM 639 C C . TYR A 1 84 ? -1.729 5.520 19.050 1.00 74.25 84 TYR A C 1
ATOM 641 O O . TYR A 1 84 ? -1.811 6.419 18.210 1.00 74.25 84 TYR A O 1
ATOM 649 N N . PHE A 1 85 ? -0.654 4.760 19.185 1.00 70.25 85 PHE A N 1
ATOM 650 C CA . PHE A 1 85 ? 0.498 4.867 18.319 1.00 70.25 85 PHE A CA 1
ATOM 651 C C . PHE A 1 85 ? 1.089 3.481 18.066 1.00 70.25 85 PHE A C 1
ATOM 653 O O . PHE A 1 85 ? 1.332 2.692 18.981 1.00 70.25 85 PHE A O 1
ATOM 660 N N . SER A 1 86 ? 1.314 3.164 16.796 1.00 62.38 86 SER A N 1
ATOM 661 C CA . SER A 1 86 ? 1.968 1.928 16.379 1.00 62.38 86 SER A CA 1
ATOM 662 C C . SER A 1 86 ? 3.473 2.078 16.596 1.00 62.38 86 SER A C 1
ATOM 664 O O . SER A 1 86 ? 4.155 2.685 15.776 1.00 62.38 86 SER A O 1
ATOM 666 N N . ILE A 1 87 ? 4.001 1.558 17.712 1.00 56.78 87 ILE A N 1
ATOM 667 C CA . ILE A 1 87 ? 5.453 1.608 17.992 1.00 56.78 87 ILE A CA 1
ATOM 668 C C . ILE A 1 87 ? 6.247 0.718 17.033 1.00 56.78 87 ILE A C 1
ATOM 670 O O . ILE A 1 87 ? 7.402 1.014 16.737 1.00 56.78 87 ILE A O 1
ATOM 674 N N . LEU A 1 88 ? 5.626 -0.341 16.518 1.00 60.00 88 LEU A N 1
ATOM 675 C CA . LEU A 1 88 ? 6.207 -1.177 15.478 1.00 60.00 88 LEU A CA 1
ATOM 676 C C . LEU A 1 88 ? 5.446 -0.944 14.169 1.00 60.00 88 LEU A C 1
ATOM 678 O O . LEU A 1 88 ? 4.211 -0.864 1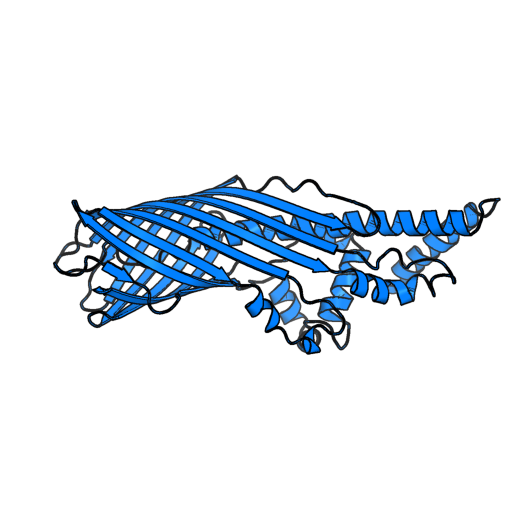4.195 1.00 60.00 88 LEU A O 1
ATOM 682 N N . PRO A 1 89 ? 6.149 -0.812 13.030 1.00 61.28 89 PRO A N 1
ATOM 683 C CA . PRO A 1 89 ? 5.489 -0.753 11.741 1.00 61.28 89 PRO A CA 1
ATOM 684 C C . PRO A 1 89 ? 4.703 -2.049 11.533 1.00 61.28 89 PRO A C 1
ATOM 686 O O . PRO A 1 89 ? 5.160 -3.146 11.851 1.00 61.28 89 PRO A O 1
ATOM 689 N N . THR A 1 90 ? 3.493 -1.912 11.017 1.00 61.38 90 THR A N 1
ATOM 690 C CA . THR A 1 90 ? 2.718 -3.039 10.521 1.00 61.38 90 THR A CA 1
ATOM 691 C C . THR A 1 90 ? 3.383 -3.567 9.267 1.00 61.38 90 THR A C 1
ATOM 693 O O . THR A 1 90 ? 3.651 -2.809 8.337 1.00 61.38 90 THR A O 1
ATOM 696 N N . ILE A 1 91 ? 3.620 -4.870 9.246 1.00 62.69 91 ILE A N 1
ATOM 697 C CA . ILE A 1 91 ? 4.070 -5.589 8.066 1.00 62.69 91 ILE A CA 1
ATOM 698 C C . ILE A 1 91 ? 2.820 -5.983 7.288 1.00 62.69 91 ILE A C 1
ATOM 700 O O . ILE A 1 91 ? 1.990 -6.758 7.759 1.00 62.69 91 ILE A O 1
ATOM 704 N N . SER A 1 92 ? 2.679 -5.406 6.108 1.00 58.88 92 SER A N 1
ATOM 705 C CA . SER A 1 92 ? 1.594 -5.660 5.169 1.00 58.88 92 SER A CA 1
ATOM 706 C C . SER A 1 92 ? 2.172 -6.466 4.017 1.00 58.88 92 SER A C 1
ATOM 708 O O . SER A 1 92 ? 3.206 -6.094 3.477 1.00 58.88 92 SER A O 1
ATOM 710 N N . ILE A 1 93 ? 1.549 -7.578 3.659 1.00 62.97 93 ILE A N 1
ATOM 711 C CA . ILE A 1 93 ? 1.900 -8.366 2.482 1.00 62.97 93 ILE A CA 1
ATOM 712 C C . ILE A 1 93 ? 0.682 -8.330 1.574 1.00 62.97 93 ILE A C 1
ATOM 714 O O . ILE A 1 93 ? -0.354 -8.903 1.912 1.00 62.97 93 ILE A O 1
ATOM 718 N N . THR A 1 94 ? 0.805 -7.659 0.435 1.00 61.25 94 THR A N 1
ATOM 719 C CA . THR A 1 94 ? -0.253 -7.623 -0.581 1.00 61.25 94 THR A CA 1
ATOM 720 C C . THR A 1 94 ? 0.135 -8.533 -1.727 1.00 61.25 94 THR A C 1
ATOM 722 O O . THR A 1 94 ? 1.257 -8.460 -2.220 1.00 61.25 94 THR A O 1
ATOM 725 N N . ALA A 1 95 ? -0.783 -9.409 -2.116 1.00 61.62 95 ALA A N 1
ATOM 726 C CA . ALA A 1 95 ? -0.572 -10.453 -3.100 1.00 61.62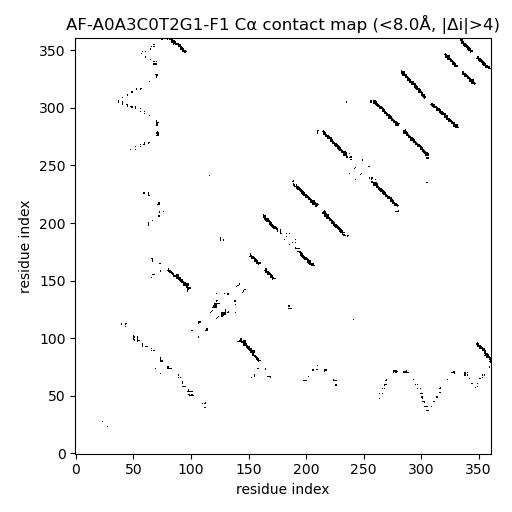 95 ALA A CA 1
ATOM 727 C C . ALA A 1 95 ? -1.631 -10.324 -4.205 1.00 61.62 95 ALA A C 1
ATOM 729 O O . ALA A 1 95 ? -2.827 -10.495 -3.965 1.00 61.62 95 ALA A O 1
ATOM 730 N N . ALA A 1 96 ? -1.179 -10.035 -5.423 1.00 61.66 96 ALA A N 1
ATOM 731 C CA . ALA A 1 96 ? -2.004 -9.942 -6.629 1.00 61.66 96 ALA A CA 1
ATOM 732 C C . ALA A 1 96 ? -1.572 -10.988 -7.650 1.00 61.66 96 ALA A C 1
ATOM 734 O O . ALA A 1 96 ? -0.450 -11.469 -7.565 1.00 61.66 96 ALA A O 1
ATOM 735 N N . ASN A 1 97 ? -2.418 -11.343 -8.615 1.00 53.25 97 ASN A N 1
ATOM 736 C CA . ASN A 1 97 ? -2.019 -12.232 -9.709 1.00 53.25 97 ASN A CA 1
ATOM 737 C C . ASN A 1 97 ? -0.842 -11.600 -10.484 1.00 53.25 97 ASN A C 1
ATOM 739 O O . ASN A 1 97 ? -1.126 -10.750 -11.297 1.00 53.25 97 ASN A O 1
ATOM 743 N N . GLY A 1 98 ? 0.413 -11.982 -10.183 1.00 49.06 98 GLY A N 1
ATOM 744 C CA . GLY A 1 98 ? 1.675 -11.705 -10.910 1.00 49.06 98 GLY A CA 1
ATOM 745 C C . GLY A 1 98 ? 1.930 -10.273 -11.427 1.00 49.06 98 GLY A C 1
ATOM 746 O O . GLY A 1 98 ? 1.151 -9.748 -12.194 1.00 49.06 98 GLY A O 1
ATOM 747 N N . ILE A 1 99 ? 3.084 -9.665 -11.118 1.00 47.59 99 ILE A N 1
ATOM 748 C CA . ILE A 1 99 ? 3.465 -8.322 -11.646 1.00 47.59 99 ILE A CA 1
ATOM 749 C C . ILE A 1 99 ? 3.732 -8.318 -13.173 1.00 47.59 99 ILE A C 1
ATOM 751 O O . ILE A 1 99 ? 3.898 -7.263 -13.772 1.00 47.59 99 ILE A O 1
ATOM 755 N N . PHE A 1 100 ? 3.795 -9.494 -13.802 1.00 50.19 100 PHE A N 1
ATOM 756 C CA . PHE A 1 100 ? 4.084 -9.662 -15.229 1.00 50.19 100 PHE A CA 1
ATOM 757 C C . PHE A 1 100 ? 2.985 -10.449 -15.946 1.00 50.19 100 PHE A C 1
ATOM 759 O O . PHE A 1 100 ? 3.267 -11.227 -16.864 1.00 50.19 100 PHE A O 1
ATOM 766 N N . SER A 1 101 ? 1.727 -10.292 -15.531 1.00 47.75 101 SER A N 1
ATOM 767 C CA . SER A 1 101 ? 0.620 -10.846 -16.300 1.00 47.75 101 SER A CA 1
ATOM 768 C C . SER A 1 101 ? 0.361 -9.946 -17.500 1.00 47.75 101 SER A C 1
ATOM 770 O O . SER A 1 101 ? -0.647 -9.258 -17.540 1.00 47.75 101 SER A O 1
ATOM 772 N N . PHE A 1 102 ? 1.278 -9.950 -18.477 1.00 48.72 102 PHE A N 1
ATOM 773 C CA . PHE A 1 102 ? 1.161 -9.146 -19.693 1.00 48.72 102 PHE A CA 1
ATOM 774 C C . PHE A 1 102 ? -0.275 -9.217 -20.219 1.00 48.72 102 PHE A C 1
ATOM 776 O O . PHE A 1 102 ? -0.718 -10.278 -20.682 1.00 48.72 102 PHE A O 1
ATOM 783 N N . THR A 1 103 ? -0.989 -8.088 -20.123 1.00 45.75 103 THR A N 1
ATOM 784 C CA . THR A 1 103 ? -2.407 -7.953 -20.489 1.00 45.75 103 THR A CA 1
ATOM 785 C C . THR A 1 103 ? -2.645 -8.418 -21.927 1.00 45.75 103 THR A C 1
ATOM 787 O O . THR A 1 103 ? -3.709 -8.946 -22.253 1.00 45.75 103 THR A O 1
ATOM 790 N N . ASP A 1 104 ? -1.609 -8.299 -22.765 1.00 53.03 104 ASP A N 1
ATOM 791 C CA . ASP A 1 104 ? -1.506 -8.910 -24.082 1.00 53.03 104 ASP A CA 1
ATOM 792 C C . ASP A 1 104 ? -0.320 -9.892 -24.151 1.00 53.03 104 ASP A C 1
ATOM 794 O O . ASP A 1 104 ? 0.792 -9.578 -24.584 1.00 53.03 104 ASP A O 1
ATOM 798 N N . THR A 1 105 ? -0.571 -11.127 -23.716 1.00 54.47 105 THR A N 1
ATOM 799 C CA . THR A 1 105 ? 0.405 -12.223 -23.793 1.00 54.47 105 THR A CA 1
ATOM 800 C C . THR A 1 105 ? 0.849 -12.490 -25.236 1.00 54.47 105 THR A C 1
ATOM 802 O O . THR A 1 105 ? 1.969 -12.947 -25.449 1.00 54.47 105 THR A O 1
ATOM 805 N N . GLN A 1 106 ? 0.009 -12.180 -26.232 1.00 53.78 106 GLN A N 1
ATOM 806 C CA . GLN A 1 106 ? 0.338 -12.356 -27.646 1.00 53.78 106 GLN A CA 1
ATOM 807 C C . GLN A 1 106 ? 1.338 -11.292 -28.113 1.00 53.78 106 GLN A C 1
ATOM 809 O O . GLN A 1 106 ? 2.332 -11.648 -28.736 1.00 53.78 106 GLN A O 1
ATOM 814 N N . ALA A 1 107 ? 1.148 -10.021 -27.743 1.00 52.69 107 ALA A N 1
ATOM 815 C CA . ALA A 1 107 ? 2.113 -8.955 -28.027 1.00 52.69 107 ALA A CA 1
ATOM 816 C C . ALA A 1 107 ? 3.480 -9.209 -27.364 1.00 52.69 107 ALA A C 1
ATOM 818 O O . ALA A 1 107 ? 4.518 -9.007 -27.993 1.00 52.69 107 ALA A O 1
ATOM 819 N N . TYR A 1 108 ? 3.498 -9.730 -26.131 1.00 53.22 108 TYR A N 1
ATOM 820 C CA . TYR A 1 108 ? 4.733 -10.179 -25.476 1.00 53.22 108 TYR A CA 1
ATOM 821 C C . TYR A 1 108 ? 5.384 -11.373 -26.195 1.00 53.22 108 TYR A C 1
ATOM 823 O O . TYR A 1 108 ? 6.599 -11.409 -26.388 1.00 53.22 108 TYR A O 1
ATOM 831 N N . GLU A 1 109 ? 4.594 -12.371 -26.605 1.00 56.22 109 GLU A N 1
ATOM 832 C CA . GLU A 1 109 ? 5.109 -13.527 -27.343 1.00 56.22 109 GLU A CA 1
ATOM 833 C C . GLU A 1 109 ? 5.646 -13.168 -28.733 1.00 56.22 109 GLU A C 1
ATOM 835 O O . GLU A 1 109 ? 6.588 -13.825 -29.197 1.00 56.22 109 GLU A O 1
ATOM 840 N N . ASP A 1 110 ? 5.077 -12.131 -29.347 1.00 53.69 110 ASP A N 1
ATOM 841 C CA . ASP A 1 110 ? 5.455 -11.589 -30.648 1.00 53.69 110 ASP A CA 1
ATOM 842 C C . ASP A 1 110 ? 6.655 -10.618 -30.550 1.00 53.69 110 ASP A C 1
ATOM 844 O O . ASP A 1 110 ? 7.400 -10.469 -31.526 1.00 53.69 110 ASP A O 1
ATOM 848 N N . SER A 1 111 ? 6.914 -10.028 -29.372 1.00 53.16 111 SER A N 1
ATOM 849 C CA . SER A 1 111 ? 8.101 -9.204 -29.102 1.00 53.16 111 SER A CA 1
ATOM 850 C C . SER A 1 111 ? 9.355 -10.071 -28.924 1.00 53.16 111 SER A C 1
ATOM 852 O O . SER A 1 111 ? 9.639 -10.663 -27.880 1.00 53.16 111 SER A O 1
ATOM 854 N N . LEU A 1 112 ? 10.136 -10.173 -30.000 1.00 53.22 112 LEU A N 1
ATOM 855 C CA . LEU A 1 112 ? 11.340 -11.006 -30.070 1.00 53.22 112 LEU A CA 1
ATOM 856 C C . LEU A 1 112 ? 12.522 -10.453 -29.260 1.00 53.22 112 LEU A C 1
ATOM 858 O O . LEU A 1 112 ? 13.338 -11.246 -28.784 1.00 53.22 112 LEU A O 1
ATOM 862 N N . VAL A 1 113 ? 12.630 -9.128 -29.115 1.00 54.19 113 VAL A N 1
ATOM 863 C CA . VAL A 1 113 ? 13.759 -8.472 -28.433 1.00 54.19 113 VAL A CA 1
ATOM 864 C C . VAL A 1 113 ? 13.533 -8.460 -26.926 1.00 54.19 113 VAL A C 1
ATOM 866 O O . VAL A 1 113 ? 14.380 -8.961 -26.188 1.00 54.19 113 VAL A O 1
ATOM 869 N N . LEU A 1 114 ? 12.358 -8.011 -26.474 1.00 55.47 114 LEU A N 1
ATOM 870 C CA . LEU A 1 114 ? 11.995 -7.973 -25.056 1.00 55.47 114 LEU A CA 1
ATOM 871 C C . LEU A 1 114 ? 12.058 -9.360 -24.409 1.00 55.47 114 LEU A C 1
ATOM 873 O O . LEU A 1 114 ? 12.675 -9.538 -23.360 1.00 55.47 114 LEU A O 1
ATOM 877 N N . LYS A 1 115 ? 11.482 -10.368 -25.074 1.00 56.81 115 LYS A N 1
ATOM 878 C CA . LYS A 1 115 ? 11.509 -11.758 -24.612 1.00 56.81 115 LYS A CA 1
ATOM 879 C C . LYS A 1 115 ? 12.924 -12.321 -24.547 1.00 56.81 115 LYS A C 1
ATOM 881 O O . LYS A 1 115 ? 13.264 -12.993 -23.582 1.00 56.81 115 LYS A O 1
ATOM 886 N N . GLY A 1 116 ? 13.753 -12.045 -25.556 1.00 57.94 116 GLY A N 1
ATOM 887 C CA . GLY A 1 116 ? 15.152 -12.473 -25.575 1.00 57.94 116 GLY A CA 1
ATOM 888 C C . GLY A 1 116 ? 15.966 -11.856 -24.436 1.00 57.94 116 GLY A C 1
ATOM 889 O O . GLY A 1 116 ? 16.724 -12.572 -23.789 1.00 57.94 116 GLY A O 1
ATOM 890 N N . MET A 1 117 ? 15.753 -10.565 -24.163 1.00 55.91 117 MET A N 1
ATOM 891 C CA . MET A 1 117 ? 16.426 -9.820 -23.097 1.00 55.91 117 MET A CA 1
ATOM 892 C C . MET A 1 117 ? 15.977 -10.243 -21.695 1.00 55.91 117 MET A C 1
ATOM 894 O O . MET A 1 117 ? 16.820 -10.437 -20.823 1.00 55.91 117 MET A O 1
ATOM 898 N N . LEU A 1 118 ? 14.672 -10.431 -21.473 1.00 57.81 118 LEU A N 1
ATOM 899 C CA . LEU A 1 118 ? 14.134 -10.955 -20.212 1.00 57.81 118 LEU A CA 1
ATOM 900 C C . LEU A 1 118 ? 14.599 -12.393 -19.968 1.00 57.81 118 LEU A C 1
ATOM 902 O O . LEU A 1 118 ? 15.040 -12.711 -18.865 1.00 57.81 118 LEU A O 1
ATOM 906 N N . ASP A 1 119 ? 14.571 -13.245 -20.997 1.00 57.09 119 ASP A N 1
ATOM 907 C CA . ASP A 1 119 ? 15.058 -14.623 -20.907 1.00 57.09 119 ASP A CA 1
ATOM 908 C C . ASP A 1 119 ? 16.560 -14.668 -20.569 1.00 57.09 119 ASP A C 1
ATOM 910 O O . ASP A 1 119 ? 16.978 -15.543 -19.808 1.00 57.09 119 ASP A O 1
ATOM 914 N N . SER A 1 120 ? 17.386 -13.756 -21.099 1.00 55.59 120 SER A N 1
ATOM 915 C CA . SER A 1 120 ? 18.810 -13.668 -20.739 1.00 55.59 120 SER A CA 1
ATOM 916 C C . SER A 1 120 ? 19.031 -13.077 -19.344 1.00 55.59 120 SER A C 1
ATOM 918 O O . SER A 1 120 ? 19.770 -13.663 -18.561 1.00 55.59 120 SER A O 1
ATOM 920 N N . PHE A 1 121 ? 18.348 -11.981 -19.003 1.00 56.00 121 PHE A N 1
ATOM 921 C CA . PHE A 1 121 ? 18.542 -11.233 -17.754 1.00 56.00 121 PHE A CA 1
ATOM 922 C C . PHE A 1 121 ? 18.003 -11.964 -16.516 1.00 56.00 121 PHE A C 1
ATOM 924 O O . PHE A 1 121 ? 18.631 -11.962 -15.458 1.00 56.00 121 PHE A O 1
ATOM 931 N N . LEU A 1 122 ? 16.838 -12.607 -16.632 1.00 55.41 122 LEU A N 1
ATOM 932 C CA . LEU A 1 122 ? 16.193 -13.276 -15.502 1.00 55.41 122 LEU A CA 1
ATOM 933 C C . LEU A 1 122 ? 16.617 -14.741 -15.364 1.00 55.41 122 LEU A C 1
ATOM 935 O O . LEU A 1 122 ? 16.744 -15.220 -14.237 1.00 55.41 122 LEU A O 1
ATOM 939 N N . PHE A 1 123 ? 16.820 -15.463 -16.475 1.00 54.75 123 PHE A N 1
ATOM 940 C CA . PHE A 1 123 ? 16.801 -16.932 -16.445 1.00 54.75 123 PHE A CA 1
ATOM 941 C C . PHE A 1 123 ? 18.036 -17.641 -17.001 1.00 54.75 123 PHE A C 1
ATOM 943 O O . PHE A 1 123 ? 18.371 -18.706 -16.487 1.00 54.75 123 PHE A O 1
ATOM 950 N N . ASN A 1 124 ? 18.681 -17.125 -18.050 1.00 52.31 124 ASN A N 1
ATOM 951 C CA . ASN A 1 124 ? 19.659 -17.908 -18.818 1.00 52.31 124 ASN A CA 1
ATOM 952 C C . ASN A 1 124 ? 21.123 -17.463 -18.675 1.00 52.31 124 ASN A C 1
ATOM 954 O O . ASN A 1 124 ? 22.002 -18.216 -19.097 1.00 52.31 124 ASN A O 1
ATOM 958 N N . GLU A 1 125 ? 21.407 -16.305 -18.077 1.00 55.28 125 GLU A N 1
ATOM 959 C CA . GLU A 1 125 ? 22.774 -15.920 -17.700 1.00 55.28 125 GLU A CA 1
ATOM 960 C C . GLU A 1 125 ? 23.178 -16.568 -16.358 1.00 55.28 125 GLU A C 1
ATOM 962 O O . GLU A 1 125 ? 22.339 -16.669 -15.457 1.00 55.28 125 GLU A O 1
ATOM 967 N N . PRO A 1 126 ? 24.446 -16.995 -16.174 1.00 51.25 126 PRO A N 1
ATOM 968 C CA . PRO A 1 126 ? 24.951 -17.528 -14.900 1.00 51.25 126 PRO A CA 1
ATOM 969 C C . PRO A 1 126 ? 24.723 -16.573 -13.719 1.00 51.25 126 PRO A C 1
ATOM 971 O O . PRO A 1 126 ? 24.466 -17.029 -12.604 1.00 51.25 126 PRO A O 1
ATOM 974 N N . ASP A 1 127 ? 24.726 -15.271 -14.003 1.00 50.34 127 ASP A N 1
ATOM 975 C CA . ASP A 1 127 ? 24.585 -14.175 -13.041 1.00 50.34 127 ASP A CA 1
ATOM 976 C C . ASP A 1 127 ? 23.215 -13.476 -13.131 1.00 50.34 127 ASP A C 1
ATOM 978 O O . ASP A 1 127 ? 23.013 -12.415 -12.549 1.00 50.34 127 ASP A O 1
ATOM 982 N N . GLY A 1 128 ? 22.252 -14.056 -13.859 1.00 49.75 128 GLY A N 1
ATOM 983 C CA . GLY A 1 128 ? 20.893 -13.515 -13.919 1.00 49.75 128 GLY A CA 1
ATOM 984 C C . GLY A 1 128 ? 20.253 -13.424 -12.528 1.00 49.75 128 GLY A C 1
ATOM 985 O O . GLY A 1 128 ? 20.490 -14.276 -11.670 1.00 49.75 128 GLY A O 1
ATOM 986 N N . LEU A 1 129 ? 19.388 -12.426 -12.307 1.00 47.09 129 LEU A N 1
ATOM 987 C CA . LEU A 1 129 ? 18.814 -12.117 -10.983 1.00 47.09 129 LEU A CA 1
ATOM 988 C C . LEU A 1 129 ? 18.117 -13.330 -10.326 1.00 47.09 129 LEU A C 1
ATOM 990 O O . LEU A 1 129 ? 18.044 -13.447 -9.102 1.00 47.09 129 LEU A O 1
ATOM 994 N N . LEU A 1 130 ? 17.600 -14.242 -11.158 1.00 52.34 130 LEU A N 1
ATOM 995 C CA . LEU A 1 130 ? 16.932 -15.482 -10.765 1.00 52.34 130 LEU A CA 1
ATOM 996 C C . LEU A 1 130 ? 17.630 -16.725 -11.353 1.00 52.34 130 LEU A C 1
ATOM 998 O O . LEU A 1 130 ? 17.033 -17.801 -11.400 1.00 52.34 130 LEU A O 1
ATOM 1002 N N . SER A 1 131 ? 18.899 -16.630 -11.764 1.00 49.25 131 SER A N 1
ATOM 1003 C CA . SER A 1 131 ? 19.660 -17.735 -12.372 1.00 49.25 131 SER A CA 1
ATOM 1004 C C . SER A 1 131 ? 19.753 -18.956 -11.450 1.00 49.25 131 SER A C 1
ATOM 1006 O O . SER A 1 131 ? 19.654 -20.097 -11.906 1.00 49.25 131 SER A O 1
ATOM 1008 N N . GLY A 1 132 ? 19.813 -18.739 -10.130 1.00 50.06 132 GLY A N 1
ATOM 1009 C CA . GLY A 1 132 ? 19.736 -19.791 -9.109 1.00 50.06 132 GLY A CA 1
ATOM 1010 C C . GLY A 1 132 ? 18.366 -20.481 -9.003 1.00 50.06 132 GLY A C 1
ATOM 1011 O O . GLY A 1 132 ? 18.275 -21.595 -8.483 1.00 50.06 132 GLY A O 1
ATOM 1012 N N . LEU A 1 133 ? 17.306 -19.853 -9.521 1.00 47.00 133 LEU A N 1
ATOM 1013 C CA . LEU A 1 133 ? 15.937 -20.378 -9.585 1.00 47.00 133 LEU A CA 1
ATOM 1014 C C . LEU A 1 133 ? 15.599 -20.987 -10.958 1.00 47.00 133 LEU A C 1
ATOM 1016 O O . LEU A 1 133 ? 14.638 -21.748 -11.049 1.00 47.00 133 LEU A O 1
ATOM 1020 N N . SER A 1 134 ? 16.409 -20.728 -11.995 1.00 44.34 134 SER A N 1
ATOM 1021 C CA . SER A 1 134 ? 16.211 -21.176 -13.389 1.00 44.34 134 SER A CA 1
ATOM 1022 C C . SER A 1 134 ? 16.114 -22.699 -13.576 1.00 44.34 134 SER A C 1
ATOM 1024 O O . SER A 1 134 ? 15.488 -23.174 -14.522 1.00 44.34 134 SER A O 1
ATOM 1026 N N . ASN A 1 135 ? 16.662 -23.490 -12.646 1.00 50.84 135 ASN A N 1
ATOM 1027 C CA . ASN A 1 135 ? 16.527 -24.953 -12.661 1.00 50.84 135 ASN A CA 1
ATOM 1028 C C . ASN A 1 135 ? 15.110 -25.438 -12.301 1.00 50.84 135 ASN A C 1
ATOM 1030 O O . ASN A 1 135 ? 14.807 -26.619 -12.469 1.00 50.84 135 ASN A O 1
ATOM 1034 N N . ASN A 1 136 ? 14.248 -24.546 -11.809 1.00 48.47 136 ASN A N 1
ATOM 1035 C CA . ASN A 1 136 ? 12.830 -24.778 -11.581 1.00 48.47 136 ASN A CA 1
ATOM 1036 C C . ASN A 1 136 ? 12.042 -23.776 -12.430 1.00 48.47 136 ASN A C 1
ATOM 1038 O O . ASN A 1 136 ? 11.698 -22.690 -11.960 1.00 48.47 136 ASN A O 1
ATOM 1042 N N . SER A 1 137 ? 11.711 -24.167 -13.664 1.00 50.28 137 SER A N 1
ATOM 1043 C CA . SER A 1 137 ? 10.769 -23.441 -14.533 1.00 50.28 137 SER A CA 1
ATOM 1044 C C . SER A 1 137 ? 9.492 -23.031 -13.790 1.00 50.28 137 SER A C 1
ATOM 1046 O O . SER A 1 137 ? 8.951 -21.957 -14.023 1.00 50.28 137 SER A O 1
ATOM 1048 N N . ASP A 1 138 ? 9.084 -23.835 -12.806 1.00 53.47 138 ASP A N 1
ATOM 1049 C CA . ASP A 1 138 ? 7.921 -23.587 -11.962 1.00 53.47 138 ASP A CA 1
ATOM 1050 C C . ASP A 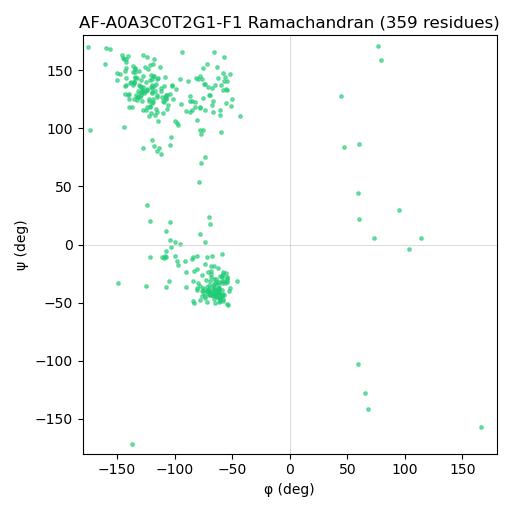1 138 ? 8.054 -22.337 -11.075 1.00 53.47 138 ASP A C 1
ATOM 1052 O O . ASP A 1 138 ? 7.048 -21.690 -10.817 1.00 53.47 138 ASP A O 1
ATOM 1056 N N . ILE A 1 139 ? 9.251 -21.969 -10.593 1.00 43.34 139 ILE A N 1
ATOM 1057 C CA . ILE A 1 139 ? 9.425 -20.801 -9.705 1.00 43.34 139 ILE A CA 1
ATOM 1058 C C . ILE A 1 139 ? 9.464 -19.500 -10.510 1.00 43.34 139 ILE A C 1
ATOM 1060 O O . ILE A 1 139 ? 8.885 -18.509 -10.073 1.00 43.34 139 ILE A O 1
ATOM 1064 N N . GLY A 1 140 ? 10.088 -19.513 -11.692 1.00 45.59 140 GLY A N 1
ATOM 1065 C CA . GLY A 1 140 ? 10.026 -18.395 -12.637 1.00 45.59 140 GLY A CA 1
ATOM 1066 C C . GLY A 1 140 ? 8.593 -18.137 -13.098 1.00 45.59 140 GLY A C 1
ATOM 1067 O O . GLY A 1 140 ? 8.109 -17.013 -12.997 1.00 45.59 140 GLY A O 1
ATOM 1068 N N . ASP A 1 141 ? 7.871 -19.201 -13.462 1.00 48.97 141 ASP A N 1
ATOM 1069 C CA . ASP A 1 141 ? 6.445 -19.124 -13.784 1.00 48.97 141 ASP A CA 1
ATOM 1070 C C . ASP A 1 141 ? 5.592 -18.706 -12.580 1.00 48.97 141 ASP A C 1
ATOM 1072 O O . ASP A 1 141 ? 4.556 -18.080 -12.764 1.00 48.97 141 ASP A O 1
ATOM 1076 N N . ILE A 1 142 ? 5.987 -19.021 -11.343 1.00 47.47 142 ILE A N 1
ATOM 1077 C CA . ILE A 1 142 ? 5.293 -18.520 -10.152 1.00 47.47 142 ILE A CA 1
ATOM 1078 C C . ILE A 1 142 ? 5.568 -17.024 -9.962 1.00 47.47 142 ILE A C 1
ATOM 1080 O O . ILE A 1 142 ? 4.632 -16.259 -9.833 1.00 47.47 142 ILE A O 1
ATOM 1084 N N . LEU A 1 143 ? 6.812 -16.556 -10.002 1.00 44.03 143 LEU A N 1
ATOM 1085 C CA . LEU A 1 143 ? 7.116 -15.137 -9.773 1.00 44.03 143 LEU A CA 1
ATOM 1086 C C . LEU A 1 143 ? 6.540 -14.214 -10.861 1.00 44.03 143 LEU A C 1
ATOM 1088 O O . LEU A 1 143 ? 6.113 -13.105 -10.540 1.00 44.03 143 LEU A O 1
ATOM 1092 N N . ILE A 1 144 ? 6.500 -14.695 -12.109 1.00 48.94 144 ILE A N 1
ATOM 1093 C CA . ILE A 1 144 ? 5.955 -13.983 -13.274 1.00 48.94 144 ILE A CA 1
ATOM 1094 C C . ILE A 1 144 ? 4.432 -14.149 -13.366 1.00 48.94 144 ILE A C 1
ATOM 1096 O O . ILE A 1 144 ? 3.721 -13.157 -13.488 1.00 48.94 144 ILE A O 1
ATOM 1100 N N . ASN A 1 145 ? 3.910 -15.378 -13.248 1.00 47.94 145 ASN A N 1
ATOM 1101 C CA . ASN A 1 145 ? 2.494 -15.680 -13.514 1.00 47.94 145 ASN A CA 1
ATOM 1102 C C . ASN A 1 145 ? 1.647 -15.964 -12.257 1.00 47.94 145 ASN A C 1
ATOM 1104 O O . ASN A 1 145 ? 0.440 -16.189 -12.377 1.00 47.94 145 ASN A O 1
ATOM 1108 N N . LYS A 1 146 ? 2.224 -16.033 -11.047 1.00 51.69 146 LYS A N 1
ATOM 1109 C CA . LYS A 1 146 ? 1.502 -16.393 -9.809 1.00 51.69 146 LYS A CA 1
ATOM 1110 C C . LYS A 1 146 ? 1.988 -15.640 -8.570 1.00 51.69 146 LYS A C 1
ATOM 1112 O O . LYS A 1 146 ? 2.869 -16.074 -7.842 1.00 51.69 146 LYS A O 1
ATOM 1117 N N . VAL A 1 147 ? 1.217 -14.627 -8.202 1.00 49.12 147 VAL A N 1
ATOM 1118 C CA . VAL A 1 147 ? 1.236 -14.036 -6.859 1.00 49.12 147 VAL A CA 1
ATOM 1119 C C . VAL A 1 147 ? 2.588 -13.462 -6.441 1.00 49.12 147 VAL A C 1
ATOM 1121 O O . VAL A 1 147 ? 3.354 -14.109 -5.732 1.00 49.12 147 VAL A O 1
ATOM 1124 N N . THR A 1 148 ? 2.849 -12.204 -6.803 1.00 53.78 148 THR A N 1
ATOM 1125 C CA . THR A 1 148 ? 4.015 -11.481 -6.283 1.00 53.78 148 THR A CA 1
ATOM 1126 C C . THR A 1 148 ? 3.630 -10.741 -4.997 1.00 53.78 148 THR A C 1
ATOM 1128 O O . THR A 1 148 ? 2.779 -9.849 -5.038 1.00 53.78 148 THR A O 1
ATOM 1131 N N . PRO A 1 149 ? 4.201 -11.103 -3.835 1.00 56.03 149 PRO A N 1
ATOM 1132 C CA . PRO A 1 149 ? 3.960 -10.370 -2.604 1.00 56.03 149 PRO A CA 1
ATOM 1133 C C . PRO A 1 149 ? 4.746 -9.054 -2.606 1.00 56.03 149 PRO A C 1
ATOM 1135 O O . PRO A 1 149 ? 5.968 -9.071 -2.736 1.00 56.03 149 PRO A O 1
ATOM 1138 N N . ILE A 1 150 ? 4.069 -7.927 -2.385 1.00 63.44 150 ILE A N 1
ATOM 1139 C CA . ILE A 1 150 ? 4.720 -6.644 -2.092 1.00 63.44 150 ILE A CA 1
ATOM 1140 C C . ILE A 1 150 ? 4.713 -6.450 -0.571 1.00 63.44 150 ILE A C 1
ATOM 1142 O O . ILE A 1 150 ? 3.649 -6.171 -0.002 1.00 63.44 150 ILE A O 1
ATOM 1146 N N . PRO A 1 151 ? 5.857 -6.635 0.117 1.00 62.06 151 PRO A N 1
ATOM 1147 C CA . PRO A 1 151 ? 5.958 -6.305 1.526 1.00 62.06 151 PRO A CA 1
ATOM 1148 C C . PRO A 1 151 ? 5.941 -4.783 1.702 1.00 62.06 151 PRO A C 1
ATOM 1150 O O . PRO A 1 151 ? 6.634 -4.043 1.010 1.00 62.06 151 PRO A O 1
ATOM 1153 N N . ALA A 1 152 ? 5.163 -4.321 2.668 1.00 67.38 152 ALA A N 1
ATOM 1154 C CA . ALA A 1 152 ? 4.957 -2.917 2.970 1.00 67.38 152 ALA A CA 1
ATOM 1155 C C . ALA A 1 152 ? 5.039 -2.698 4.486 1.00 67.38 152 ALA A C 1
ATOM 1157 O O . ALA A 1 152 ? 4.320 -3.333 5.258 1.00 67.38 152 ALA A O 1
ATOM 1158 N N . PHE A 1 153 ? 5.908 -1.785 4.923 1.00 72.56 153 PHE A N 1
ATOM 1159 C CA . PHE A 1 153 ? 6.061 -1.417 6.332 1.00 72.56 153 PHE A CA 1
ATOM 1160 C C . PHE A 1 153 ? 5.300 -0.123 6.615 1.00 72.56 153 PHE A C 1
ATOM 1162 O O . PHE A 1 153 ? 5.735 0.958 6.228 1.00 72.56 153 PHE A O 1
ATOM 1169 N N . LYS A 1 154 ? 4.163 -0.222 7.308 1.00 76.94 154 LYS A N 1
ATOM 1170 C CA . LYS A 1 154 ? 3.269 0.912 7.582 1.00 76.94 154 LYS A CA 1
ATOM 1171 C C . LYS A 1 154 ? 3.327 1.348 9.035 1.00 76.94 154 LYS A C 1
ATOM 1173 O O . LYS A 1 154 ? 3.090 0.560 9.944 1.00 76.94 154 LYS A O 1
ATOM 1178 N N . MET A 1 155 ? 3.585 2.622 9.268 1.00 82.75 155 MET A N 1
ATOM 1179 C CA . MET A 1 155 ? 3.413 3.266 10.562 1.00 82.75 155 MET A CA 1
ATOM 1180 C C . MET A 1 155 ? 1.988 3.793 10.679 1.00 82.75 155 MET A C 1
ATOM 1182 O O . MET A 1 155 ? 1.438 4.319 9.715 1.00 82.75 155 MET A O 1
ATOM 1186 N N . ASN A 1 156 ? 1.394 3.672 11.865 1.00 83.88 156 ASN A N 1
ATOM 1187 C CA . ASN A 1 156 ? 0.034 4.138 12.114 1.00 83.88 156 ASN A CA 1
ATOM 1188 C C . ASN A 1 156 ? -0.032 4.902 13.432 1.00 83.88 156 ASN A C 1
ATOM 1190 O O . ASN A 1 156 ? 0.596 4.512 14.416 1.00 83.88 156 ASN A O 1
ATOM 1194 N N . ALA A 1 157 ? -0.841 5.945 13.475 1.00 87.19 157 ALA A N 1
ATOM 1195 C CA . ALA A 1 157 ? -1.135 6.704 14.680 1.00 87.19 157 ALA A CA 1
ATOM 1196 C C . ALA A 1 157 ? -2.602 7.104 14.667 1.00 87.19 157 ALA A C 1
ATOM 1198 O O . ALA A 1 157 ? -3.202 7.208 13.604 1.00 87.19 157 ALA A O 1
ATOM 1199 N N . GLY A 1 158 ? -3.186 7.382 15.820 1.00 86.19 158 GLY A N 1
ATOM 1200 C CA . GLY A 1 158 ? -4.495 8.002 15.811 1.00 86.19 158 GLY A CA 1
ATOM 1201 C C . GLY A 1 158 ? -5.018 8.376 17.172 1.00 86.19 158 GLY A C 1
ATOM 1202 O O . GLY A 1 158 ? -4.442 8.077 18.218 1.00 86.19 158 GLY A O 1
ATOM 1203 N N . PHE A 1 159 ? -6.106 9.123 17.126 1.00 88.88 159 PHE A N 1
ATOM 1204 C CA . PHE A 1 159 ? -6.576 9.917 18.243 1.00 88.88 159 PHE A CA 1
ATOM 1205 C C . PHE A 1 159 ? -8.093 9.873 18.265 1.00 88.88 159 PHE A C 1
ATOM 1207 O O . PHE A 1 159 ? -8.749 10.037 17.234 1.00 88.88 159 PHE A O 1
ATOM 1214 N N . ARG A 1 160 ? -8.656 9.701 19.454 1.00 87.06 160 ARG A N 1
ATOM 1215 C CA . ARG A 1 160 ? -10.078 9.891 19.690 1.00 87.06 160 ARG A CA 1
ATOM 1216 C C . ARG A 1 160 ? -10.333 11.360 20.005 1.00 87.06 160 ARG A C 1
ATOM 1218 O O . ARG A 1 160 ? -9.759 11.936 20.926 1.00 87.06 160 ARG A O 1
ATOM 1225 N N . LEU A 1 161 ? -11.210 11.959 19.222 1.00 87.38 161 LEU A N 1
ATOM 1226 C CA . LEU A 1 161 ? -11.737 13.299 19.399 1.00 87.38 161 LEU A CA 1
ATOM 1227 C C . LEU A 1 161 ? -13.059 13.246 20.196 1.00 87.38 161 LEU A C 1
ATOM 1229 O O . LEU A 1 161 ? -13.655 12.178 20.376 1.00 87.38 161 LEU A O 1
ATOM 1233 N N . PRO A 1 162 ? -13.544 14.391 20.707 1.00 84.19 162 PRO A N 1
ATOM 1234 C CA . PRO A 1 162 ? -14.870 14.472 21.310 1.00 84.19 162 PRO A CA 1
ATOM 1235 C C . PRO A 1 162 ? -15.978 14.030 20.344 1.00 84.19 162 PRO A C 1
ATOM 1237 O O . PRO A 1 162 ? -15.800 14.053 19.129 1.00 84.19 162 PRO A O 1
ATOM 1240 N N . ALA A 1 163 ? -17.148 13.702 20.900 1.00 87.75 163 ALA A N 1
ATOM 1241 C CA . ALA A 1 163 ? -18.324 13.277 20.138 1.00 87.75 163 ALA A CA 1
ATOM 1242 C C . ALA A 1 163 ? -18.083 12.019 19.287 1.00 87.75 163 ALA A C 1
ATOM 1244 O O . ALA A 1 163 ? -18.498 11.969 18.137 1.00 87.75 163 ALA A O 1
ATOM 1245 N N . ASP A 1 164 ? -17.423 11.010 19.866 1.00 89.12 164 ASP A N 1
ATOM 1246 C CA . ASP A 1 164 ? -17.283 9.674 19.266 1.00 89.12 164 ASP A CA 1
ATOM 1247 C C . ASP A 1 164 ? -16.570 9.666 17.900 1.00 89.12 164 ASP A C 1
ATOM 1249 O O . ASP A 1 164 ? -16.716 8.735 17.110 1.00 89.12 164 ASP A O 1
ATOM 1253 N N . LEU A 1 165 ? -15.784 10.709 17.630 1.00 91.50 165 LEU A N 1
ATOM 1254 C CA . LEU A 1 165 ? -15.006 10.864 16.412 1.00 91.50 165 LEU A CA 1
ATOM 1255 C C . LEU A 1 165 ? -13.577 10.370 16.646 1.00 91.50 165 LEU A C 1
ATOM 1257 O O . LEU A 1 165 ? -12.996 10.582 17.705 1.00 91.50 165 LEU A O 1
ATOM 1261 N N . GLU A 1 166 ? -12.984 9.724 15.659 1.00 90.75 166 GLU A N 1
ATOM 1262 C CA . GLU A 1 166 ? -11.641 9.163 15.711 1.00 90.75 166 GLU A CA 1
ATOM 1263 C C . GLU A 1 166 ? -10.908 9.520 14.421 1.00 90.75 166 GLU A C 1
ATOM 1265 O O . GLU A 1 166 ? -11.496 9.521 13.343 1.00 90.75 166 GLU A O 1
ATOM 1270 N N . VAL A 1 167 ? -9.627 9.855 14.533 1.00 90.62 167 VAL A N 1
ATOM 1271 C CA . VAL A 1 167 ? -8.762 10.136 13.387 1.00 90.62 167 VAL A CA 1
ATOM 1272 C C . VAL A 1 167 ? -7.631 9.130 13.402 1.00 90.62 167 VAL A C 1
ATOM 1274 O O . VAL A 1 167 ? -6.905 9.032 14.389 1.00 90.62 167 VAL A O 1
ATOM 1277 N N . LEU A 1 168 ? -7.492 8.386 12.313 1.00 90.38 168 LEU A N 1
ATOM 1278 C CA . LEU A 1 168 ? -6.433 7.414 12.093 1.00 90.38 168 LEU A CA 1
ATOM 1279 C C . LEU A 1 168 ? -5.541 7.954 10.980 1.00 90.38 168 LEU A C 1
ATOM 1281 O O . LEU A 1 168 ? -6.032 8.383 9.945 1.00 90.38 168 LEU A O 1
ATOM 1285 N N . LEU A 1 169 ? -4.238 7.937 11.191 1.00 89.88 169 LEU A N 1
ATOM 1286 C CA . LEU A 1 169 ? -3.219 8.293 10.220 1.00 89.88 169 LEU A CA 1
ATOM 1287 C C . LEU A 1 169 ? -2.387 7.051 9.946 1.00 89.88 169 LEU A C 1
ATOM 1289 O O . LEU A 1 169 ? -2.022 6.323 10.874 1.00 89.88 169 LEU A O 1
ATOM 1293 N N . HIS A 1 170 ? -2.059 6.831 8.684 1.00 87.81 170 HIS A N 1
ATOM 1294 C CA . HIS A 1 170 ? -1.114 5.806 8.283 1.00 87.81 170 HIS A CA 1
ATOM 1295 C C . HIS A 1 170 ? -0.134 6.370 7.273 1.00 87.81 170 HIS A C 1
ATOM 1297 O O . HIS A 1 170 ? -0.430 7.302 6.525 1.00 87.81 170 HIS A O 1
ATOM 1303 N N . GLY A 1 171 ? 1.055 5.795 7.260 1.00 85.44 171 GLY A N 1
ATOM 1304 C CA . GLY A 1 171 ? 2.026 6.097 6.239 1.00 85.44 171 GLY A CA 1
ATOM 1305 C C . GLY A 1 171 ? 3.081 5.021 6.150 1.00 85.44 171 GLY A C 1
ATOM 1306 O O . GLY A 1 171 ? 3.352 4.293 7.101 1.00 85.44 171 GLY A O 1
ATOM 1307 N N . MET A 1 172 ? 3.682 4.929 4.987 1.00 81.38 172 MET A N 1
ATOM 1308 C CA . MET A 1 172 ? 4.830 4.101 4.711 1.00 81.38 172 MET A CA 1
ATOM 1309 C C . MET A 1 172 ? 5.751 4.907 3.832 1.00 81.38 172 MET A C 1
ATOM 1311 O O . MET A 1 172 ? 5.329 5.598 2.909 1.00 81.38 172 MET A O 1
ATOM 1315 N N . TRP A 1 173 ? 7.024 4.781 4.134 1.00 76.69 173 TRP A N 1
ATOM 1316 C CA . TRP A 1 173 ? 8.073 5.327 3.319 1.00 76.69 173 TRP A CA 1
ATOM 1317 C C . TRP A 1 173 ? 9.135 4.249 3.243 1.00 76.69 173 TRP A C 1
ATOM 1319 O O . TRP A 1 173 ? 9.628 3.804 4.281 1.00 76.69 173 TRP A O 1
ATOM 1329 N N . ILE A 1 174 ? 9.405 3.777 2.031 1.00 73.00 174 ILE A N 1
ATOM 1330 C CA . ILE A 1 174 ? 10.548 2.919 1.740 1.00 73.00 174 ILE A CA 1
ATOM 1331 C C . ILE A 1 174 ? 11.622 3.866 1.211 1.00 73.00 174 ILE A C 1
ATOM 1333 O O . ILE A 1 174 ? 11.489 4.346 0.085 1.00 73.00 174 ILE A O 1
ATOM 1337 N N . PRO A 1 175 ? 12.628 4.215 2.030 1.00 59.75 175 PRO A N 1
ATOM 1338 C CA . PRO A 1 175 ? 13.695 5.097 1.594 1.00 59.75 175 PRO A CA 1
ATOM 1339 C C . PRO A 1 175 ? 14.645 4.325 0.678 1.00 59.75 175 PRO A C 1
ATOM 1341 O O . PRO A 1 175 ? 14.854 3.125 0.877 1.00 59.75 175 PRO A O 1
ATOM 1344 N N . ASP A 1 176 ? 15.297 5.035 -0.238 1.00 61.25 176 ASP A N 1
ATOM 1345 C CA . ASP A 1 176 ? 16.172 4.453 -1.265 1.00 61.25 176 ASP A CA 1
ATOM 1346 C C . ASP A 1 176 ? 17.295 3.562 -0.686 1.00 61.25 176 ASP A C 1
ATOM 1348 O O . ASP A 1 176 ? 17.752 2.626 -1.335 1.00 61.25 176 ASP A O 1
ATOM 1352 N N . PHE A 1 177 ? 17.705 3.762 0.576 1.00 59.44 177 PHE A N 1
ATOM 1353 C CA . PHE A 1 177 ? 18.722 2.913 1.219 1.00 59.44 177 PHE A CA 1
ATOM 1354 C C . PHE A 1 177 ? 18.273 1.456 1.443 1.00 59.44 177 PHE A C 1
ATOM 1356 O O . PHE A 1 177 ? 19.108 0.590 1.692 1.00 59.44 177 PHE A O 1
ATOM 1363 N N . LEU A 1 178 ? 16.970 1.148 1.408 1.00 52.38 178 LEU A N 1
ATOM 1364 C CA . LEU A 1 178 ? 16.514 -0.246 1.436 1.00 52.38 178 LEU A CA 1
ATOM 1365 C C . LEU A 1 178 ? 16.715 -0.932 0.076 1.00 52.38 178 LEU A C 1
ATOM 1367 O O . LEU A 1 178 ? 16.935 -2.141 0.049 1.00 52.38 178 LEU A O 1
ATOM 1371 N N . ALA A 1 179 ? 16.724 -0.171 -1.024 1.00 49.56 179 ALA A N 1
ATOM 1372 C CA . ALA A 1 179 ? 17.089 -0.680 -2.346 1.00 49.56 179 ALA A CA 1
ATOM 1373 C C . ALA A 1 179 ? 18.588 -1.025 -2.424 1.00 49.56 179 ALA A C 1
ATOM 1375 O O . ALA A 1 179 ? 18.955 -2.014 -3.051 1.00 49.56 179 ALA A O 1
ATOM 1376 N N . SER A 1 180 ? 19.449 -0.313 -1.681 1.00 48.66 180 SER A N 1
ATOM 1377 C CA . SER A 1 180 ? 20.890 -0.616 -1.593 1.00 48.66 180 SER A CA 1
ATOM 1378 C C . SER A 1 180 ? 21.234 -1.862 -0.761 1.00 48.66 180 SER A C 1
ATOM 1380 O O . SER A 1 180 ? 22.408 -2.148 -0.542 1.00 48.66 180 SER A O 1
ATOM 1382 N N . VAL A 1 181 ? 20.238 -2.582 -0.229 1.00 46.56 181 VAL A N 1
ATOM 1383 C CA . VAL A 1 181 ? 20.443 -3.871 0.465 1.00 46.56 181 VAL A CA 1
ATOM 1384 C C . VAL A 1 181 ? 20.490 -5.032 -0.533 1.00 46.56 181 VAL A C 1
ATOM 1386 O O . VAL A 1 181 ? 20.915 -6.128 -0.169 1.00 46.56 181 VAL A O 1
ATOM 1389 N N . ILE A 1 182 ? 20.096 -4.802 -1.792 1.00 53.12 182 ILE A N 1
ATOM 1390 C CA . ILE A 1 182 ? 20.420 -5.721 -2.882 1.00 53.12 182 ILE A CA 1
ATOM 1391 C C . ILE A 1 182 ? 21.944 -5.641 -3.052 1.00 53.12 182 ILE A C 1
ATOM 1393 O O . ILE A 1 182 ? 22.442 -4.561 -3.369 1.00 53.12 182 ILE A O 1
ATOM 1397 N N . PRO A 1 183 ? 22.700 -6.718 -2.766 1.00 52.53 183 PRO A N 1
ATOM 1398 C CA . PRO A 1 183 ? 24.155 -6.677 -2.853 1.00 52.53 183 PRO A CA 1
ATOM 1399 C C . PRO A 1 183 ? 24.566 -6.231 -4.257 1.00 52.53 183 PRO A C 1
ATOM 1401 O O . PRO A 1 183 ? 24.036 -6.770 -5.226 1.00 52.53 183 PRO A O 1
ATOM 1404 N N . GLU A 1 184 ? 25.512 -5.294 -4.375 1.00 50.97 184 GLU A N 1
ATOM 1405 C CA . GLU A 1 184 ? 26.116 -4.932 -5.672 1.00 50.97 184 GLU A CA 1
ATOM 1406 C C . GLU A 1 184 ? 26.612 -6.201 -6.395 1.00 50.97 184 GLU A C 1
ATOM 1408 O O . GLU A 1 184 ? 26.376 -6.388 -7.584 1.00 50.97 184 GLU A O 1
ATOM 1413 N N . ASP A 1 185 ? 27.143 -7.158 -5.628 1.00 49.25 185 ASP A N 1
ATOM 1414 C CA . ASP A 1 185 ? 27.566 -8.488 -6.074 1.00 49.25 185 ASP A CA 1
ATOM 1415 C C . ASP A 1 185 ? 26.452 -9.323 -6.745 1.00 49.25 185 ASP A C 1
ATOM 1417 O O . ASP A 1 185 ? 26.752 -10.232 -7.514 1.00 49.25 185 ASP A O 1
ATOM 1421 N N . ALA A 1 186 ? 25.177 -9.061 -6.432 1.00 48.25 186 ALA A N 1
ATOM 1422 C CA . ALA A 1 186 ? 24.016 -9.757 -6.998 1.00 48.25 186 ALA A CA 1
ATOM 1423 C C . ALA A 1 186 ? 23.455 -9.072 -8.258 1.00 48.25 186 ALA A C 1
ATOM 1425 O O . ALA A 1 186 ? 22.644 -9.675 -8.957 1.00 48.25 186 ALA A O 1
ATOM 1426 N N . LEU A 1 187 ? 23.858 -7.825 -8.527 1.00 42.88 187 LEU A N 1
ATOM 1427 C CA . LEU A 1 187 ? 23.463 -7.044 -9.706 1.00 42.88 187 LEU A CA 1
ATOM 1428 C C . LEU A 1 187 ? 24.601 -6.896 -10.735 1.00 42.88 187 LEU A C 1
ATOM 1430 O O . LEU A 1 187 ? 24.348 -6.472 -11.861 1.00 42.88 187 LEU A O 1
ATOM 1434 N N . GLY A 1 188 ? 25.839 -7.266 -10.389 1.00 56.00 188 GLY A N 1
ATOM 1435 C CA . GLY A 1 188 ? 26.990 -7.150 -11.288 1.00 56.00 188 GLY A CA 1
ATOM 1436 C C . GLY A 1 188 ? 27.375 -5.689 -11.560 1.00 56.00 188 GLY A C 1
ATOM 1437 O O . GLY A 1 188 ? 27.320 -4.851 -10.665 1.00 56.00 188 GLY A O 1
ATOM 1438 N N . GLU A 1 189 ? 27.768 -5.366 -12.800 1.00 54.44 189 GLU A N 1
ATOM 1439 C CA . GLU A 1 189 ? 28.112 -3.994 -13.240 1.00 54.44 189 GLU A CA 1
ATOM 1440 C C . GLU A 1 189 ? 26.879 -3.100 -13.508 1.00 54.44 189 GLU A C 1
ATOM 1442 O O . GLU A 1 189 ? 26.997 -1.998 -14.052 1.00 54.44 189 GLU A O 1
ATOM 1447 N N . ILE A 1 190 ? 25.676 -3.554 -13.148 1.00 53.38 190 ILE A N 1
ATOM 1448 C CA . ILE A 1 190 ? 24.434 -2.820 -13.398 1.00 53.38 190 ILE A CA 1
ATOM 1449 C C . ILE A 1 190 ? 24.211 -1.807 -12.267 1.00 53.38 190 ILE A C 1
ATOM 1451 O O . ILE A 1 190 ? 24.153 -2.205 -11.099 1.00 53.38 190 ILE A O 1
ATOM 1455 N N . PRO A 1 191 ? 24.063 -0.502 -12.575 1.00 60.69 191 PRO A N 1
ATOM 1456 C CA . PRO A 1 191 ? 23.731 0.502 -11.572 1.00 60.69 191 PRO A CA 1
ATOM 1457 C C . PRO A 1 191 ? 22.459 0.107 -10.817 1.00 60.69 191 PRO A C 1
ATOM 1459 O O . PRO A 1 191 ? 21.460 -0.267 -11.433 1.00 60.69 191 PRO A O 1
ATOM 1462 N N . ALA A 1 192 ? 22.487 0.190 -9.484 1.00 62.59 192 ALA A N 1
ATOM 1463 C CA . ALA A 1 192 ? 21.335 -0.174 -8.668 1.00 62.59 192 ALA A CA 1
ATOM 1464 C C . ALA A 1 192 ? 20.102 0.663 -9.067 1.00 62.59 192 ALA A C 1
ATOM 1466 O O . ALA A 1 192 ? 20.224 1.885 -9.199 1.00 62.59 192 ALA A O 1
ATOM 1467 N N . PRO A 1 193 ? 18.922 0.041 -9.248 1.00 68.94 193 PRO A N 1
ATOM 1468 C CA . PRO A 1 193 ? 17.709 0.783 -9.552 1.00 68.94 193 PRO A CA 1
ATOM 1469 C C . PRO A 1 193 ? 17.332 1.684 -8.370 1.00 68.94 193 PRO A C 1
ATOM 1471 O O . PRO A 1 193 ? 17.362 1.263 -7.210 1.00 68.94 193 PRO A O 1
ATOM 1474 N N . THR A 1 194 ? 16.937 2.919 -8.664 1.00 77.19 194 THR A N 1
ATOM 1475 C CA . THR A 1 194 ? 16.334 3.814 -7.677 1.00 77.19 194 THR A CA 1
ATOM 1476 C C . THR A 1 194 ? 14.888 3.386 -7.486 1.00 77.19 194 THR A C 1
ATOM 1478 O O . THR A 1 194 ? 14.096 3.419 -8.425 1.00 77.19 194 THR A O 1
ATOM 1481 N N . PHE A 1 195 ? 14.540 2.978 -6.270 1.00 79.69 195 PHE A N 1
ATOM 1482 C CA . PHE A 1 195 ? 13.178 2.613 -5.903 1.00 79.69 195 PHE A CA 1
ATOM 1483 C C . PHE A 1 195 ? 12.720 3.488 -4.743 1.00 79.69 195 PHE A C 1
ATOM 1485 O O . PHE A 1 195 ? 13.178 3.319 -3.610 1.00 79.69 195 PHE A O 1
ATOM 1492 N N . THR A 1 196 ? 11.781 4.386 -5.023 1.00 83.38 196 THR A N 1
ATOM 1493 C CA . THR A 1 196 ? 11.140 5.220 -4.012 1.00 83.38 196 THR A CA 1
ATOM 1494 C C . THR A 1 196 ? 9.666 4.861 -3.940 1.00 83.38 196 THR A C 1
ATOM 1496 O O . THR A 1 196 ? 8.944 4.894 -4.936 1.00 83.38 196 THR A O 1
ATOM 1499 N N . TYR A 1 197 ? 9.193 4.554 -2.734 1.00 83.25 197 TYR A N 1
ATOM 1500 C CA . TYR A 1 197 ? 7.776 4.313 -2.498 1.00 83.25 197 TYR A CA 1
ATOM 1501 C C . TYR A 1 197 ? 7.286 5.069 -1.267 1.00 83.25 197 TYR A C 1
ATOM 1503 O O . TYR A 1 197 ? 7.848 4.967 -0.169 1.00 83.25 197 TYR A O 1
ATOM 1511 N N . LEU A 1 198 ? 6.217 5.834 -1.462 1.00 87.62 198 LEU A N 1
ATOM 1512 C CA . LEU A 1 198 ? 5.543 6.620 -0.442 1.00 87.62 198 LEU A CA 1
ATOM 1513 C C . LEU A 1 198 ? 4.058 6.265 -0.442 1.00 87.62 198 LEU A C 1
ATOM 1515 O O . LEU A 1 198 ? 3.398 6.320 -1.471 1.00 87.62 198 LEU A O 1
ATOM 1519 N N . ASN A 1 199 ? 3.522 5.979 0.737 1.00 88.69 199 ASN A N 1
ATOM 1520 C CA . ASN A 1 199 ? 2.093 5.892 0.997 1.00 88.69 199 ASN A CA 1
ATOM 1521 C C . ASN A 1 199 ? 1.778 6.780 2.198 1.00 88.69 199 ASN A C 1
ATOM 1523 O O . ASN A 1 199 ? 2.449 6.692 3.224 1.00 88.69 199 ASN A O 1
ATOM 1527 N N . ILE A 1 200 ? 0.752 7.613 2.106 1.00 91.12 200 ILE A N 1
ATOM 1528 C CA . ILE A 1 200 ? 0.250 8.388 3.239 1.00 91.12 200 ILE A CA 1
ATOM 1529 C C . ILE A 1 200 ? -1.262 8.460 3.165 1.00 91.12 200 ILE A C 1
ATOM 1531 O O . ILE A 1 200 ? -1.826 8.680 2.100 1.00 91.12 200 ILE A O 1
ATOM 1535 N N . GLY A 1 201 ? -1.934 8.295 4.293 1.00 91.25 201 GLY A N 1
ATOM 1536 C CA . GLY A 1 201 ? -3.379 8.373 4.322 1.00 91.25 201 GLY A CA 1
ATOM 1537 C C . GLY A 1 201 ? -3.944 8.646 5.698 1.00 91.25 201 GLY A C 1
ATOM 1538 O O . GLY A 1 201 ? -3.252 8.635 6.722 1.00 91.25 201 GLY A O 1
ATOM 1539 N N . ALA A 1 202 ? -5.235 8.935 5.695 1.00 92.56 202 ALA A N 1
ATOM 1540 C CA . ALA A 1 202 ? -6.000 9.264 6.874 1.00 92.56 202 ALA A CA 1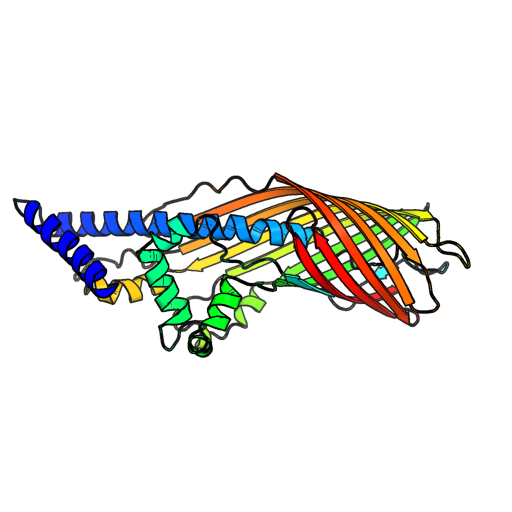
ATOM 1541 C C . ALA A 1 202 ? -7.411 8.679 6.792 1.00 92.56 202 ALA A C 1
ATOM 1543 O O . ALA A 1 202 ? -8.004 8.582 5.719 1.00 92.56 202 ALA A O 1
ATOM 1544 N N . GLU A 1 203 ? -7.970 8.349 7.949 1.00 92.50 203 GLU A N 1
ATOM 1545 C CA . GLU A 1 203 ? -9.374 8.008 8.139 1.00 92.50 203 GLU A CA 1
ATOM 1546 C C . GLU A 1 203 ? -9.958 8.890 9.234 1.00 92.50 203 GLU A C 1
ATOM 1548 O O . GLU A 1 203 ? -9.392 9.010 10.320 1.00 92.50 203 GLU A O 1
ATOM 1553 N N . VAL A 1 204 ? -11.119 9.474 8.964 1.00 93.62 204 VAL A N 1
ATOM 1554 C CA . VAL A 1 204 ? -11.973 10.097 9.969 1.00 93.62 204 VAL A CA 1
ATOM 1555 C C . VAL A 1 204 ? -13.163 9.182 10.193 1.00 93.62 204 VAL A C 1
ATOM 1557 O O . VAL A 1 204 ? -13.969 8.968 9.291 1.00 93.62 204 VAL A O 1
ATOM 1560 N N . ARG A 1 205 ? -13.286 8.656 11.404 1.00 93.44 205 ARG A N 1
ATOM 1561 C CA . ARG A 1 205 ? -14.236 7.613 11.773 1.00 93.44 205 ARG A CA 1
ATOM 1562 C C . ARG A 1 205 ? -15.176 8.089 12.866 1.00 93.44 205 ARG A C 1
ATOM 1564 O O . ARG A 1 205 ? -14.745 8.681 13.844 1.00 93.44 205 ARG A O 1
ATOM 1571 N N . TYR A 1 206 ? -16.460 7.809 12.718 1.00 94.75 206 TYR A N 1
ATOM 1572 C CA . TYR A 1 206 ? -17.491 8.066 13.710 1.00 94.75 206 TYR A CA 1
ATOM 1573 C C . TYR A 1 206 ? -17.991 6.745 14.299 1.00 94.75 206 TYR A C 1
ATOM 1575 O O . TYR A 1 206 ? -18.444 5.854 13.572 1.00 94.75 206 TYR A O 1
ATOM 1583 N N . VAL A 1 207 ? -17.908 6.610 15.620 1.00 93.81 207 VAL A N 1
ATOM 1584 C CA . VAL A 1 207 ? -18.373 5.428 16.350 1.00 93.81 207 VAL A CA 1
ATOM 1585 C C . VAL A 1 207 ? -19.886 5.531 16.537 1.00 93.81 207 VAL A C 1
ATOM 1587 O O . VAL A 1 207 ? -20.385 6.327 17.326 1.00 93.81 207 VAL A O 1
ATOM 1590 N N . LEU A 1 208 ? -20.622 4.710 15.789 1.00 94.69 208 LEU A N 1
ATOM 1591 C CA . LEU A 1 208 ? -22.086 4.664 15.789 1.00 94.69 208 LEU A CA 1
ATOM 1592 C C . LEU A 1 208 ? -22.633 3.951 17.026 1.00 94.69 208 LEU A C 1
ATOM 1594 O O . LEU A 1 208 ? -23.655 4.342 17.586 1.00 94.69 208 LEU A O 1
ATOM 1598 N N . LEU A 1 209 ? -21.965 2.870 17.422 1.00 93.81 209 LEU A N 1
ATOM 1599 C CA . LEU A 1 209 ? -22.322 2.068 18.578 1.00 93.81 209 LEU A CA 1
ATOM 1600 C C . LEU A 1 209 ? -21.040 1.683 19.296 1.00 93.81 209 LEU A C 1
ATOM 1602 O O . LEU A 1 209 ? -20.137 1.115 18.688 1.00 93.81 209 LEU A O 1
ATOM 1606 N N . ARG A 1 210 ? -20.969 1.989 20.587 1.00 91.50 210 ARG A N 1
ATOM 1607 C CA . ARG A 1 210 ? -19.856 1.564 21.431 1.00 91.50 210 ARG A CA 1
ATOM 1608 C C . ARG A 1 210 ? -20.030 0.106 21.821 1.00 91.50 210 ARG A C 1
ATOM 1610 O O . ARG A 1 210 ? -21.154 -0.369 22.030 1.00 91.50 210 ARG A O 1
ATOM 1617 N N . ASP A 1 211 ? -18.918 -0.598 21.920 1.00 90.12 211 ASP A N 1
ATOM 1618 C CA . ASP A 1 211 ? -18.924 -1.973 22.375 1.00 90.12 211 ASP A CA 1
ATOM 1619 C C . ASP A 1 211 ? -19.314 -2.029 23.860 1.00 90.12 211 ASP A C 1
ATOM 1621 O O . ASP A 1 211 ? -18.856 -1.242 24.688 1.00 90.12 211 ASP A O 1
ATOM 1625 N N . GLY A 1 212 ? -20.205 -2.951 24.204 1.00 89.12 212 GLY A N 1
ATOM 1626 C CA . GLY A 1 212 ? -20.685 -3.159 25.574 1.00 89.12 212 GLY A CA 1
ATOM 1627 C C . GLY A 1 212 ? -20.765 -4.645 25.892 1.00 89.12 212 GLY A C 1
ATOM 1628 O O . GLY A 1 212 ? -20.372 -5.465 25.082 1.00 89.12 212 GLY A O 1
ATOM 1629 N N . ASP A 1 213 ? -21.334 -5.071 27.017 1.00 88.50 213 ASP A N 1
ATOM 1630 C CA . ASP A 1 213 ? -21.361 -6.515 27.335 1.00 88.50 213 ASP A CA 1
ATOM 1631 C C . ASP A 1 213 ? -22.137 -7.353 26.301 1.00 88.50 213 ASP A C 1
ATOM 1633 O O . ASP A 1 213 ? -21.802 -8.506 26.031 1.00 88.50 213 ASP A O 1
ATOM 1637 N N . LYS A 1 214 ? -23.177 -6.771 25.689 1.00 91.19 214 LYS A N 1
ATOM 1638 C CA . LYS A 1 214 ? -24.106 -7.476 24.783 1.00 91.19 214 LYS A CA 1
ATOM 1639 C C . LYS A 1 214 ? -24.188 -6.897 23.374 1.00 91.19 214 LYS A C 1
ATOM 1641 O O . LYS A 1 214 ? -24.784 -7.519 22.503 1.00 91.19 214 LYS A O 1
ATOM 1646 N N . THR A 1 215 ? -23.620 -5.721 23.146 1.00 94.12 215 THR A N 1
ATOM 1647 C CA . THR A 1 215 ? -23.697 -4.998 21.871 1.00 94.12 215 THR A CA 1
ATOM 1648 C C . THR A 1 215 ? -22.325 -4.972 21.217 1.00 94.12 215 THR A C 1
ATOM 1650 O O . THR A 1 215 ? -21.362 -4.747 21.942 1.00 94.12 215 THR A O 1
ATOM 1653 N N . PRO A 1 216 ? -22.188 -5.251 19.912 1.00 94.62 216 PRO A N 1
ATOM 1654 C CA . PRO A 1 216 ? -20.925 -5.044 19.210 1.00 94.62 216 PRO A CA 1
ATOM 1655 C C . PRO A 1 216 ? -20.654 -3.549 19.020 1.00 94.62 216 PRO A C 1
ATOM 1657 O O . PRO A 1 216 ? -21.588 -2.749 18.964 1.00 94.62 216 PRO A O 1
ATOM 1660 N N . GLY A 1 217 ? -19.382 -3.192 18.885 1.00 94.19 217 GLY A N 1
ATOM 1661 C CA . GLY A 1 217 ? -18.979 -1.872 18.427 1.00 94.19 217 GLY A CA 1
ATOM 1662 C C . GLY A 1 217 ? -19.207 -1.738 16.922 1.00 94.19 217 GLY A C 1
ATOM 1663 O O . GLY A 1 217 ? -18.908 -2.667 16.170 1.00 94.19 217 GLY A O 1
ATOM 1664 N N . MET A 1 218 ? -19.724 -0.595 16.483 1.00 95.94 218 MET A N 1
ATOM 1665 C CA . MET A 1 218 ? -19.958 -0.280 15.076 1.00 95.94 218 MET A CA 1
ATOM 1666 C C . MET A 1 218 ? -19.485 1.136 14.771 1.00 95.94 218 MET A C 1
ATOM 1668 O O . MET A 1 218 ? -19.727 2.056 15.552 1.00 95.94 218 MET A O 1
ATOM 1672 N N . SER A 1 219 ? -18.869 1.329 13.611 1.00 95.31 219 SER A N 1
ATOM 1673 C CA . SER A 1 219 ? -18.454 2.648 13.144 1.00 95.31 219 SER A CA 1
ATOM 1674 C C . SER A 1 219 ? -18.551 2.794 11.635 1.00 95.31 219 SER A C 1
ATOM 1676 O O . SER A 1 219 ? -18.668 1.817 10.891 1.00 95.31 219 SER A O 1
ATOM 1678 N N . ILE A 1 220 ? -18.533 4.050 11.205 1.00 95.81 220 ILE A N 1
ATOM 1679 C CA . ILE A 1 220 ? -18.454 4.453 9.808 1.00 95.81 220 ILE A CA 1
ATOM 1680 C C . ILE A 1 220 ? -17.352 5.496 9.665 1.00 95.81 220 ILE A C 1
ATOM 1682 O O . ILE A 1 220 ? -17.237 6.379 10.510 1.00 95.81 220 ILE A O 1
ATOM 1686 N N . GLY A 1 221 ? -16.536 5.404 8.626 1.00 93.44 221 GLY A N 1
ATOM 1687 C CA . GLY A 1 221 ? -15.418 6.304 8.398 1.00 93.44 221 GLY A CA 1
ATOM 1688 C C . GLY A 1 221 ? -15.322 6.764 6.958 1.00 93.44 221 GLY A C 1
ATOM 1689 O O . GLY A 1 221 ? -15.779 6.086 6.043 1.00 93.44 221 GLY A O 1
ATOM 1690 N N . LEU A 1 222 ? -14.737 7.943 6.785 1.00 94.81 222 LEU A N 1
ATOM 1691 C CA . LEU A 1 222 ? -14.291 8.482 5.512 1.00 94.81 222 LEU A CA 1
ATOM 1692 C C . LEU A 1 222 ? -12.774 8.402 5.490 1.00 94.81 222 LEU A C 1
ATOM 1694 O O . LEU A 1 222 ? -12.120 8.865 6.423 1.00 94.81 222 LEU A O 1
ATOM 1698 N N . ALA A 1 223 ? -12.221 7.834 4.434 1.00 93.25 223 ALA A N 1
ATOM 1699 C CA . ALA A 1 223 ? -10.797 7.619 4.298 1.00 93.25 223 ALA A CA 1
ATOM 1700 C C . ALA A 1 223 ? -10.262 8.215 3.002 1.00 93.25 223 ALA A C 1
ATOM 1702 O O . ALA A 1 223 ? -10.980 8.312 2.008 1.00 93.25 223 ALA A O 1
ATOM 1703 N N . GLY A 1 224 ? -8.989 8.587 3.013 1.00 92.81 224 GLY A N 1
ATOM 1704 C CA . GLY A 1 224 ? -8.259 8.976 1.819 1.00 92.81 224 GLY A CA 1
ATOM 1705 C C . GLY A 1 224 ? -6.783 8.647 1.958 1.00 92.81 224 GLY A C 1
ATOM 1706 O O . GLY A 1 224 ? -6.219 8.796 3.042 1.00 92.81 224 GLY A O 1
ATOM 1707 N N . ALA A 1 225 ? -6.164 8.198 0.874 1.00 92.50 225 ALA A N 1
ATOM 1708 C CA . ALA A 1 225 ? -4.741 7.905 0.835 1.00 92.50 225 ALA A CA 1
ATOM 1709 C C . ALA A 1 225 ? -4.132 8.308 -0.508 1.00 92.50 225 ALA A C 1
ATOM 1711 O O . ALA A 1 225 ? -4.800 8.323 -1.538 1.00 92.50 225 ALA A O 1
ATOM 1712 N N . TYR A 1 226 ? -2.849 8.629 -0.463 1.00 91.69 226 TYR A N 1
ATOM 1713 C CA . TYR A 1 226 ? -1.998 8.937 -1.595 1.00 91.69 226 TYR A CA 1
ATOM 1714 C C . TYR A 1 226 ? -0.856 7.926 -1.639 1.00 91.69 226 TYR A C 1
ATOM 1716 O O . TYR A 1 226 ? -0.232 7.653 -0.610 1.00 91.69 226 TYR A O 1
ATOM 1724 N N . ASN A 1 227 ? -0.574 7.401 -2.825 1.00 89.94 227 ASN A N 1
ATOM 1725 C CA . ASN A 1 227 ? 0.637 6.664 -3.131 1.00 89.94 227 ASN A CA 1
ATOM 1726 C C . ASN A 1 227 ? 1.439 7.376 -4.204 1.00 89.94 227 ASN A C 1
ATOM 1728 O O . ASN A 1 227 ? 0.880 7.891 -5.169 1.00 89.94 227 ASN A O 1
ATOM 1732 N N . HIS A 1 228 ? 2.749 7.275 -4.062 1.00 89.62 228 HIS A N 1
ATOM 1733 C CA . HIS A 1 228 ? 3.712 7.593 -5.092 1.00 89.62 228 HIS A CA 1
ATOM 1734 C C . HIS A 1 228 ? 4.714 6.446 -5.192 1.00 89.62 228 HIS A C 1
ATOM 1736 O O . HIS A 1 228 ? 5.293 6.041 -4.179 1.00 89.62 228 HIS A O 1
ATOM 1742 N N . LEU A 1 229 ? 4.897 5.930 -6.400 1.00 87.56 229 LEU A N 1
ATOM 1743 C CA . LEU A 1 229 ? 5.919 4.958 -6.752 1.00 87.56 229 LEU A CA 1
ATOM 1744 C C . LEU A 1 229 ? 6.812 5.569 -7.829 1.00 87.56 229 LEU A C 1
ATOM 1746 O O . LEU A 1 229 ? 6.310 6.040 -8.846 1.00 87.56 229 LEU A O 1
ATOM 1750 N N . LEU A 1 230 ? 8.119 5.491 -7.618 1.00 87.00 230 LEU A N 1
ATOM 1751 C CA . LEU A 1 230 ? 9.137 5.805 -8.606 1.00 87.00 230 LEU A CA 1
ATOM 1752 C C . LEU A 1 230 ? 10.109 4.629 -8.685 1.00 87.00 230 LEU A C 1
ATOM 1754 O O . LEU A 1 230 ? 10.704 4.239 -7.679 1.00 87.00 230 LEU A O 1
ATOM 1758 N N . LEU A 1 231 ? 10.264 4.078 -9.882 1.00 83.25 231 LEU A N 1
ATOM 1759 C CA . LEU A 1 231 ? 11.302 3.116 -10.219 1.00 83.25 231 LEU A CA 1
ATOM 1760 C C . LEU A 1 231 ? 12.123 3.698 -11.368 1.00 83.25 231 LEU A C 1
ATOM 1762 O O . LEU A 1 231 ? 11.597 3.925 -12.449 1.00 83.25 231 LEU A O 1
ATOM 1766 N N . GLU A 1 232 ? 13.407 3.926 -11.147 1.00 83.25 232 GLU A N 1
ATOM 1767 C CA . GLU A 1 232 ? 14.333 4.428 -12.162 1.00 83.25 232 GLU A CA 1
ATOM 1768 C C . GLU A 1 232 ? 15.509 3.464 -12.293 1.00 83.25 232 GLU A C 1
ATOM 1770 O O . GLU A 1 232 ? 16.067 3.006 -11.298 1.00 83.25 232 GLU A O 1
ATOM 1775 N N . MET A 1 233 ? 15.880 3.127 -13.522 1.00 76.94 233 MET A N 1
ATOM 1776 C CA . MET A 1 233 ? 16.950 2.186 -13.824 1.00 76.94 233 MET A CA 1
ATOM 1777 C C . MET A 1 233 ? 17.767 2.700 -15.004 1.00 76.94 233 MET A C 1
ATOM 1779 O O . MET A 1 233 ? 17.220 3.019 -16.057 1.00 76.94 233 MET A O 1
ATOM 1783 N N . ASN A 1 234 ? 19.089 2.735 -14.851 1.00 73.19 234 ASN A N 1
ATOM 1784 C CA . ASN A 1 234 ? 19.986 2.927 -15.983 1.00 73.19 234 ASN A CA 1
ATOM 1785 C C . ASN A 1 234 ? 20.181 1.571 -16.674 1.00 73.19 234 ASN A C 1
ATOM 1787 O O . ASN A 1 234 ? 20.661 0.619 -16.060 1.00 73.19 234 ASN A O 1
ATOM 1791 N N . VAL A 1 235 ? 19.777 1.484 -17.938 1.00 70.50 235 VAL A N 1
ATOM 1792 C CA . VAL A 1 235 ? 19.893 0.274 -18.765 1.00 70.50 235 VAL A CA 1
ATOM 1793 C C . VAL A 1 235 ? 21.032 0.367 -19.774 1.00 70.50 235 VAL A C 1
ATOM 1795 O O . VAL A 1 235 ? 21.222 -0.551 -20.566 1.00 70.50 235 VAL A O 1
ATOM 1798 N N . GLY A 1 236 ? 21.815 1.445 -19.757 1.00 66.44 236 GLY A N 1
ATOM 1799 C CA . GLY A 1 236 ? 22.860 1.685 -20.742 1.00 66.44 236 GLY A CA 1
ATOM 1800 C C . GLY A 1 236 ? 23.981 0.656 -20.727 1.00 66.44 236 GLY A C 1
ATOM 1801 O O . GLY A 1 236 ? 24.419 0.214 -21.790 1.00 66.44 236 GLY A O 1
ATOM 1802 N N . SER A 1 237 ? 24.393 0.194 -19.544 1.00 59.66 237 SER A N 1
ATOM 1803 C CA . SER A 1 237 ? 25.353 -0.912 -19.425 1.00 59.66 237 SER A CA 1
ATOM 1804 C C . SER A 1 237 ? 24.757 -2.244 -19.891 1.00 59.66 237 SER A C 1
ATOM 1806 O O . SER A 1 237 ? 25.386 -2.947 -20.677 1.00 59.66 237 SER A O 1
ATOM 1808 N N . LEU A 1 238 ? 23.506 -2.541 -19.513 1.00 60.94 238 LEU A N 1
ATOM 1809 C CA . LEU A 1 238 ? 22.793 -3.757 -19.930 1.00 60.94 238 LEU A CA 1
ATOM 1810 C C . LEU A 1 238 ? 22.662 -3.845 -21.460 1.00 60.94 238 LEU A C 1
ATOM 1812 O O . LEU A 1 238 ? 22.876 -4.898 -22.061 1.00 60.94 238 LEU A O 1
ATOM 1816 N N . LEU A 1 239 ? 22.323 -2.724 -22.096 1.00 60.97 239 LEU A N 1
ATOM 1817 C CA . LEU A 1 239 ? 22.239 -2.612 -23.547 1.00 60.97 239 LEU A CA 1
ATOM 1818 C C . LEU A 1 239 ? 23.614 -2.667 -24.205 1.00 60.97 239 LEU A C 1
ATOM 1820 O O . LEU A 1 239 ? 23.764 -3.322 -25.234 1.00 60.97 239 LEU A O 1
ATOM 1824 N N . GLY A 1 240 ? 24.618 -2.027 -23.605 1.00 58.94 240 GLY A N 1
ATOM 1825 C CA . GLY A 1 240 ? 26.002 -2.070 -24.064 1.00 58.94 240 GLY A CA 1
ATOM 1826 C C . GLY A 1 240 ? 26.560 -3.492 -24.140 1.00 58.94 240 GLY A C 1
ATOM 1827 O O . GLY A 1 240 ? 27.162 -3.845 -25.153 1.00 58.94 240 GLY A O 1
ATOM 1828 N N . ASP A 1 241 ? 26.292 -4.323 -23.134 1.00 56.19 241 ASP A N 1
ATOM 1829 C CA . ASP A 1 241 ? 26.768 -5.710 -23.084 1.00 56.19 241 ASP A CA 1
ATOM 1830 C C . ASP A 1 241 ? 25.967 -6.637 -24.007 1.00 56.19 241 ASP A C 1
ATOM 1832 O O . ASP A 1 241 ? 26.545 -7.410 -24.780 1.00 56.19 241 ASP A O 1
ATOM 1836 N N . ALA A 1 242 ? 24.633 -6.521 -24.004 1.00 53.44 242 ALA A N 1
ATOM 1837 C CA . ALA A 1 242 ? 23.760 -7.332 -24.855 1.00 53.44 242 ALA A CA 1
ATOM 1838 C C . ALA A 1 242 ? 23.963 -7.040 -26.353 1.00 53.44 242 ALA A C 1
ATOM 1840 O O . ALA A 1 242 ? 23.945 -7.951 -27.187 1.00 53.44 242 ALA A O 1
ATOM 1841 N N . LEU A 1 243 ? 24.182 -5.770 -26.708 1.00 53.97 243 LEU A N 1
ATOM 1842 C CA . LEU A 1 243 ? 24.387 -5.335 -28.090 1.00 53.97 243 LEU A CA 1
ATOM 1843 C C . LEU A 1 243 ? 25.862 -5.354 -28.503 1.00 53.97 243 LEU A C 1
ATOM 1845 O O . LEU A 1 243 ? 26.144 -5.537 -29.687 1.00 53.97 243 LEU A O 1
ATOM 1849 N N . GLY A 1 244 ? 26.812 -5.264 -27.569 1.00 50.16 244 GLY A N 1
ATOM 1850 C CA . GLY A 1 244 ? 28.249 -5.374 -27.844 1.00 50.16 244 GLY A CA 1
ATOM 1851 C C . GLY A 1 244 ? 28.644 -6.712 -28.483 1.00 50.16 244 GLY A C 1
ATOM 1852 O O . GLY A 1 244 ? 29.574 -6.769 -29.290 1.00 50.16 244 GLY A O 1
ATOM 1853 N N . GLY A 1 245 ? 27.882 -7.778 -28.214 1.00 49.31 245 GLY A N 1
ATOM 1854 C CA . GLY A 1 245 ? 28.010 -9.069 -28.898 1.00 49.31 245 GLY A CA 1
ATOM 1855 C C . GLY A 1 245 ? 27.322 -9.155 -30.272 1.00 49.31 245 GLY A C 1
ATOM 1856 O O . GLY A 1 245 ? 27.691 -10.009 -31.080 1.00 49.31 245 GLY A O 1
ATOM 1857 N N . ALA A 1 246 ? 26.342 -8.291 -30.558 1.00 45.81 246 ALA A N 1
ATOM 1858 C CA . ALA A 1 246 ? 25.487 -8.359 -31.751 1.00 45.81 246 ALA A CA 1
ATOM 1859 C C . ALA A 1 246 ? 25.830 -7.317 -32.834 1.00 45.81 246 ALA A C 1
ATOM 1861 O O . ALA A 1 246 ? 25.659 -7.593 -34.021 1.00 45.81 246 ALA A O 1
ATOM 1862 N N . VAL A 1 247 ? 26.324 -6.140 -32.439 1.00 44.03 247 VAL A N 1
ATOM 1863 C CA . VAL A 1 247 ? 26.594 -4.993 -33.328 1.00 44.03 247 VAL A CA 1
ATOM 1864 C C . VAL A 1 247 ? 28.085 -4.903 -33.710 1.00 44.03 247 VAL A C 1
ATOM 1866 O O . VAL A 1 247 ? 28.452 -4.198 -34.647 1.00 44.03 247 VAL A O 1
ATOM 1869 N N . GLY A 1 248 ? 28.946 -5.702 -33.069 1.00 51.16 248 GLY A N 1
ATOM 1870 C CA . GLY A 1 248 ? 30.397 -5.649 -33.254 1.00 51.16 248 GLY A CA 1
ATOM 1871 C C . GLY A 1 248 ? 31.028 -4.460 -32.524 1.00 51.16 248 GLY A C 1
ATOM 1872 O O . GLY A 1 248 ? 30.339 -3.596 -31.987 1.00 51.16 248 GLY A O 1
ATOM 1873 N N . THR A 1 249 ? 32.361 -4.427 -32.470 1.00 53.53 249 THR A N 1
ATOM 1874 C CA . THR A 1 249 ? 33.111 -3.307 -31.882 1.00 53.53 249 THR A CA 1
ATOM 1875 C C . THR A 1 249 ? 32.703 -1.998 -32.548 1.00 53.53 249 THR A C 1
ATOM 1877 O O . THR A 1 249 ? 32.858 -1.866 -33.765 1.00 53.53 249 THR A O 1
ATOM 1880 N N . VAL A 1 250 ? 32.214 -1.044 -31.749 1.00 55.31 250 VAL A N 1
ATOM 1881 C CA . VAL A 1 250 ? 31.937 0.331 -32.184 1.00 55.31 250 VAL A CA 1
ATOM 1882 C C . VAL A 1 250 ? 33.182 0.864 -32.914 1.00 55.31 250 VAL A C 1
ATOM 1884 O O . VAL A 1 250 ? 34.276 0.769 -32.351 1.00 55.31 250 VAL A O 1
ATOM 1887 N N . PRO A 1 251 ? 33.066 1.357 -34.163 1.00 55.72 251 PRO A N 1
ATOM 1888 C CA . PRO A 1 251 ? 34.209 1.880 -34.905 1.00 55.72 251 PRO A CA 1
ATOM 1889 C C . PRO A 1 251 ? 34.952 2.968 -34.119 1.00 55.72 251 PRO A C 1
ATOM 1891 O O . PRO A 1 251 ? 34.324 3.816 -33.481 1.00 55.72 251 PRO A O 1
ATOM 1894 N N . ASP A 1 252 ? 36.288 2.963 -34.187 1.00 47.69 252 ASP A N 1
ATOM 1895 C CA . ASP A 1 252 ? 37.133 3.951 -33.506 1.00 47.69 252 ASP A CA 1
ATOM 1896 C C . ASP A 1 252 ? 36.669 5.386 -33.825 1.00 47.69 252 ASP A C 1
ATOM 1898 O O . ASP A 1 252 ? 36.688 5.819 -34.978 1.00 47.69 252 ASP A O 1
ATOM 1902 N N . GLY A 1 253 ? 36.273 6.133 -32.787 1.00 50.12 253 GLY A N 1
ATOM 1903 C CA . GLY A 1 253 ? 35.813 7.524 -32.892 1.00 50.12 253 GLY A CA 1
ATOM 1904 C C . GLY A 1 253 ? 34.298 7.735 -32.798 1.00 50.12 253 GLY A C 1
ATOM 1905 O O . GLY A 1 253 ? 33.872 8.888 -32.763 1.00 50.12 253 GLY A O 1
ATOM 1906 N N . MET A 1 254 ? 33.494 6.671 -32.709 1.00 51.44 254 MET A N 1
ATOM 1907 C CA . MET A 1 254 ? 32.058 6.756 -32.412 1.00 51.44 254 MET A CA 1
ATOM 1908 C C . MET A 1 254 ? 31.785 6.482 -30.926 1.00 51.44 254 MET A C 1
ATOM 1910 O O . MET A 1 254 ? 32.321 5.540 -30.342 1.00 51.44 254 MET A O 1
ATOM 1914 N N . THR A 1 255 ? 30.961 7.318 -30.294 1.00 55.69 255 THR A N 1
ATOM 1915 C CA . THR A 1 255 ? 30.484 7.109 -28.918 1.00 55.69 255 THR A CA 1
ATOM 1916 C C . THR A 1 255 ? 29.445 5.987 -28.917 1.00 55.69 255 THR A C 1
ATOM 1918 O O . THR A 1 255 ? 28.607 5.957 -29.815 1.00 55.69 255 THR A O 1
ATOM 1921 N N . ASN A 1 256 ? 29.477 5.069 -27.939 1.00 59.31 256 ASN A N 1
ATOM 1922 C CA . ASN A 1 256 ? 28.425 4.056 -27.807 1.00 59.31 256 ASN A CA 1
ATOM 1923 C C . ASN A 1 256 ? 27.081 4.780 -27.576 1.00 59.31 256 ASN A C 1
ATOM 1925 O O . ASN A 1 256 ? 26.950 5.454 -26.552 1.00 59.31 256 ASN A O 1
ATOM 1929 N N . PRO A 1 257 ? 26.112 4.661 -28.502 1.00 56.94 257 PRO A N 1
ATOM 1930 C CA . PRO A 1 257 ? 24.861 5.408 -28.433 1.00 56.94 257 PRO A CA 1
ATOM 1931 C C . PRO A 1 257 ? 24.018 5.071 -27.196 1.00 56.94 257 PRO A C 1
ATOM 1933 O O . PRO A 1 257 ? 23.192 5.876 -26.793 1.00 56.94 257 PRO A O 1
ATOM 1936 N N . PHE A 1 258 ? 24.254 3.917 -26.568 1.00 60.62 258 PHE A N 1
ATOM 1937 C CA . PHE A 1 258 ? 23.434 3.398 -25.476 1.00 60.62 258 PHE A CA 1
ATOM 1938 C C . PHE A 1 258 ? 23.959 3.737 -24.073 1.00 60.62 258 PHE A C 1
ATOM 1940 O O . PHE A 1 258 ? 23.349 3.324 -23.097 1.00 60.62 258 PHE A O 1
ATOM 1947 N N . LEU A 1 259 ? 25.078 4.462 -23.932 1.00 59.41 259 LEU A N 1
ATOM 1948 C CA . LEU A 1 259 ? 25.718 4.725 -22.627 1.00 59.41 259 LEU A CA 1
ATOM 1949 C C . LEU A 1 259 ? 24.817 5.455 -21.617 1.00 59.41 259 LEU A C 1
ATOM 1951 O O . LEU A 1 259 ? 24.931 5.207 -20.419 1.00 59.41 259 LEU A O 1
ATOM 1955 N N . ASP A 1 260 ? 23.909 6.301 -22.102 1.00 64.56 260 ASP A N 1
ATOM 1956 C CA . ASP A 1 260 ? 22.992 7.090 -21.271 1.00 64.56 260 ASP A CA 1
ATOM 1957 C C . ASP A 1 260 ? 21.567 6.516 -21.267 1.00 64.56 260 ASP A C 1
ATOM 1959 O O . ASP A 1 260 ? 20.609 7.225 -20.952 1.00 64.56 260 ASP A O 1
ATOM 1963 N N . ALA A 1 261 ? 21.405 5.237 -21.629 1.00 69.44 261 ALA A N 1
ATOM 1964 C CA . ALA A 1 261 ? 20.077 4.666 -21.721 1.00 69.44 261 ALA A CA 1
ATOM 1965 C C . ALA A 1 261 ? 19.431 4.487 -20.336 1.00 69.44 261 ALA A C 1
ATOM 1967 O O . ALA A 1 261 ? 20.013 3.891 -19.425 1.00 69.44 261 ALA A O 1
ATOM 1968 N N . GLY A 1 262 ? 18.207 4.981 -20.178 1.00 75.75 262 GLY A N 1
ATOM 1969 C CA . GLY A 1 262 ? 17.477 5.002 -18.917 1.00 75.75 262 GLY A CA 1
ATOM 1970 C C . GLY A 1 262 ? 16.025 4.586 -19.085 1.00 75.75 262 GLY A C 1
ATOM 1971 O O . GLY A 1 262 ? 15.405 4.823 -20.120 1.00 75.75 262 GLY A O 1
ATOM 1972 N N . MET A 1 263 ? 15.487 3.966 -18.043 1.00 77.44 263 MET A N 1
ATOM 1973 C CA . MET A 1 263 ? 14.077 3.639 -17.906 1.00 77.44 263 MET A CA 1
ATOM 1974 C C . MET A 1 263 ? 13.560 4.231 -16.604 1.00 77.44 263 MET A C 1
ATOM 1976 O O . MET A 1 263 ? 14.169 4.051 -15.550 1.00 77.44 263 MET A O 1
ATOM 1980 N N . LYS A 1 264 ? 12.418 4.904 -16.667 1.00 84.19 264 LYS A N 1
ATOM 1981 C CA . LYS A 1 264 ? 11.732 5.451 -15.502 1.00 84.19 264 LYS A CA 1
ATOM 1982 C C . LYS A 1 264 ? 10.275 5.023 -15.526 1.00 84.19 264 LYS A C 1
ATOM 1984 O O . LYS A 1 264 ? 9.614 5.095 -16.554 1.00 84.19 264 LYS A O 1
ATOM 1989 N N . LEU A 1 265 ? 9.787 4.604 -14.372 1.00 84.06 265 LEU A N 1
ATOM 1990 C CA . LEU A 1 265 ? 8.410 4.259 -14.092 1.00 84.06 265 LEU A CA 1
ATOM 1991 C C . LEU A 1 265 ? 7.929 5.140 -12.949 1.00 84.06 265 LEU A C 1
ATOM 1993 O O . LEU A 1 265 ? 8.523 5.135 -11.872 1.00 84.06 265 LEU A O 1
ATOM 1997 N N . GLU A 1 266 ? 6.853 5.876 -13.161 1.00 88.25 266 GLU A N 1
ATOM 1998 C CA . GLU A 1 266 ? 6.263 6.729 -12.142 1.00 88.25 266 GLU A CA 1
ATOM 1999 C C . GLU A 1 266 ? 4.765 6.454 -12.048 1.00 88.25 266 GLU A C 1
ATOM 2001 O O . GLU A 1 266 ? 4.063 6.430 -13.053 1.00 88.25 266 GLU A O 1
ATOM 2006 N N . SER A 1 267 ? 4.268 6.242 -10.833 1.00 87.38 267 SER A N 1
ATOM 2007 C CA . SER A 1 267 ? 2.846 6.030 -10.576 1.00 87.38 267 SER A CA 1
ATOM 2008 C C . SER A 1 267 ? 2.401 6.888 -9.406 1.00 87.38 267 SER A C 1
ATOM 2010 O O . SER A 1 267 ? 2.985 6.840 -8.321 1.00 87.38 267 SER A O 1
ATOM 2012 N N . ASN A 1 268 ? 1.331 7.643 -9.616 1.00 90.31 268 ASN A N 1
ATOM 2013 C CA . ASN A 1 268 ? 0.688 8.475 -8.615 1.00 90.31 268 ASN A CA 1
ATOM 2014 C C . ASN A 1 268 ? -0.751 8.004 -8.453 1.00 90.31 268 ASN A C 1
ATOM 2016 O O . ASN A 1 268 ? -1.517 8.003 -9.409 1.00 90.31 268 ASN A O 1
ATOM 2020 N N . THR A 1 269 ? -1.136 7.618 -7.243 1.00 89.88 269 THR A N 1
ATOM 2021 C CA . THR A 1 269 ? -2.467 7.059 -6.989 1.00 89.88 269 THR A CA 1
ATOM 2022 C C . THR A 1 269 ? -3.098 7.774 -5.811 1.00 89.88 269 THR A C 1
ATOM 2024 O O . THR A 1 269 ? -2.529 7.829 -4.722 1.00 89.88 269 THR A O 1
ATOM 2027 N N . ILE A 1 270 ? -4.309 8.282 -5.993 1.00 92.06 270 ILE A N 1
ATOM 2028 C CA . ILE A 1 270 ? -5.132 8.845 -4.931 1.00 92.06 270 ILE A CA 1
ATOM 2029 C C . ILE A 1 270 ? -6.367 7.965 -4.777 1.00 92.06 270 ILE A C 1
ATOM 2031 O O . ILE A 1 270 ? -7.084 7.714 -5.740 1.00 92.06 270 ILE A O 1
ATOM 2035 N N . VAL A 1 271 ? -6.658 7.531 -3.554 1.00 91.12 271 VAL A N 1
ATOM 2036 C CA . VAL A 1 271 ? -7.900 6.823 -3.235 1.00 91.12 271 VAL A CA 1
ATOM 2037 C C . VAL A 1 271 ? -8.690 7.580 -2.183 1.00 91.12 271 VAL A C 1
ATOM 2039 O O . VAL A 1 271 ? -8.123 8.161 -1.257 1.00 91.12 271 VAL A O 1
ATOM 2042 N N . PHE A 1 272 ? -10.011 7.519 -2.287 1.00 94.25 272 PHE A N 1
ATOM 2043 C CA . PHE A 1 272 ? -10.939 7.999 -1.271 1.00 94.25 272 PHE A CA 1
ATOM 2044 C C . PHE A 1 272 ? -12.019 6.957 -1.048 1.00 94.25 272 PHE A C 1
ATOM 2046 O O . PHE A 1 272 ? -12.456 6.314 -1.995 1.00 94.25 272 PHE A O 1
ATOM 2053 N N . GLY A 1 273 ? -12.489 6.785 0.178 1.00 92.94 273 GLY A N 1
ATOM 2054 C CA . GLY A 1 273 ? -13.470 5.750 0.456 1.00 92.94 273 GLY A CA 1
ATOM 2055 C C . GLY A 1 273 ? -14.315 5.995 1.683 1.00 92.94 273 GLY A C 1
ATOM 2056 O O . GLY A 1 273 ? -14.051 6.878 2.500 1.00 92.94 273 GLY A O 1
ATOM 2057 N N . ILE A 1 274 ? -15.357 5.181 1.788 1.00 94.06 274 ILE A N 1
ATOM 2058 C CA . ILE A 1 274 ? -16.228 5.095 2.952 1.00 94.06 274 ILE A CA 1
ATOM 2059 C C . ILE A 1 274 ? -16.126 3.681 3.493 1.00 94.06 274 ILE A C 1
ATOM 2061 O O . ILE A 1 274 ? -16.400 2.727 2.769 1.00 94.06 274 ILE A O 1
ATOM 2065 N N . ASN A 1 275 ? -15.793 3.556 4.771 1.00 92.25 275 ASN A N 1
ATOM 2066 C CA . ASN A 1 275 ? -15.640 2.281 5.453 1.00 92.25 275 ASN A CA 1
ATOM 2067 C C . ASN A 1 275 ? -16.698 2.129 6.532 1.00 92.25 275 ASN A C 1
ATOM 2069 O O . ASN A 1 275 ? -17.038 3.074 7.234 1.00 92.25 275 ASN A O 1
ATOM 2073 N N . THR A 1 276 ? -17.195 0.916 6.703 1.00 94.62 276 THR A N 1
ATOM 2074 C CA . THR A 1 276 ? -18.005 0.522 7.853 1.00 94.62 276 THR A CA 1
ATOM 2075 C C . THR A 1 276 ? -17.290 -0.598 8.577 1.00 94.62 276 THR A C 1
ATOM 2077 O O . THR A 1 276 ? -16.741 -1.493 7.938 1.00 94.62 276 THR A O 1
ATOM 2080 N N . ALA A 1 277 ? -17.269 -0.546 9.904 1.00 94.50 277 ALA A N 1
ATOM 2081 C CA . ALA A 1 277 ? -16.601 -1.540 10.728 1.00 94.50 277 ALA A CA 1
ATOM 2082 C C . ALA A 1 277 ? -17.547 -2.060 11.807 1.00 94.50 277 ALA A C 1
ATOM 2084 O O . ALA A 1 277 ? -18.315 -1.303 12.403 1.00 94.50 277 ALA A O 1
ATOM 2085 N N . LEU A 1 278 ? -17.456 -3.359 12.071 1.00 95.62 278 LEU A N 1
ATOM 2086 C CA . LEU A 1 278 ? -18.137 -4.042 13.158 1.00 95.62 278 LEU A CA 1
ATOM 2087 C C . LEU A 1 278 ? -17.104 -4.869 13.922 1.00 95.62 278 LEU A C 1
ATOM 2089 O O . LEU A 1 278 ? -16.375 -5.659 13.325 1.00 95.62 278 LEU A O 1
ATOM 2093 N N . SER A 1 279 ? -17.051 -4.717 15.240 1.00 95.38 279 SER A N 1
ATOM 2094 C CA . SER A 1 279 ? -16.127 -5.475 16.090 1.00 95.38 279 SER A CA 1
ATOM 2095 C C . SER A 1 279 ? -16.747 -5.827 17.433 1.00 95.38 279 SER A C 1
ATOM 2097 O O . SER A 1 279 ? -17.681 -5.165 17.883 1.00 95.38 279 SER A O 1
ATOM 2099 N N . LYS A 1 280 ? -16.204 -6.837 18.116 1.00 94.44 280 LYS A N 1
ATOM 2100 C CA . LYS A 1 280 ? -16.703 -7.251 19.432 1.00 94.44 280 LYS A CA 1
ATOM 2101 C C . LYS A 1 280 ? -15.575 -7.619 20.386 1.00 94.44 280 LYS A C 1
ATOM 2103 O O . LYS A 1 280 ? -14.793 -8.493 20.060 1.00 94.44 280 LYS A O 1
ATOM 2108 N N . LYS A 1 281 ? -15.539 -7.060 21.591 1.00 92.19 281 LYS A N 1
ATOM 2109 C CA . LYS A 1 281 ? -14.617 -7.453 22.660 1.00 92.19 281 LYS A CA 1
ATOM 2110 C C . LYS A 1 281 ? -15.031 -8.790 23.255 1.00 92.19 281 LYS A C 1
ATOM 2112 O O . LYS A 1 281 ? -16.075 -8.918 23.895 1.00 92.19 281 LYS A O 1
ATOM 2117 N N . LEU A 1 282 ? -14.165 -9.780 23.089 1.00 91.44 282 LEU A N 1
ATOM 2118 C CA . LEU A 1 282 ? -14.217 -11.093 23.719 1.00 91.44 282 LEU A CA 1
ATOM 2119 C C . LEU A 1 282 ? -12.991 -11.215 24.637 1.00 91.44 282 LEU A C 1
ATOM 2121 O O . LEU A 1 282 ? -11.965 -11.789 24.278 1.00 91.44 282 LEU A O 1
ATOM 2125 N N . ALA A 1 283 ? -13.083 -10.619 25.829 1.00 88.31 283 ALA A N 1
ATOM 2126 C CA . ALA A 1 283 ? -11.966 -10.455 26.765 1.00 88.31 283 ALA A CA 1
ATOM 2127 C C . ALA A 1 283 ? -10.785 -9.658 26.168 1.00 88.31 283 ALA A C 1
ATOM 2129 O O . ALA A 1 283 ? -10.862 -8.432 26.097 1.00 88.31 283 ALA A O 1
ATOM 2130 N N . PHE A 1 284 ? -9.706 -10.334 25.762 1.00 86.81 284 PHE A N 1
ATOM 2131 C CA . PHE A 1 284 ? -8.516 -9.741 25.135 1.00 86.81 284 PHE A CA 1
ATOM 2132 C C . PHE A 1 284 ? -8.507 -9.891 23.606 1.00 86.81 284 PHE A C 1
ATOM 2134 O O . PHE A 1 284 ? -7.542 -9.500 22.964 1.00 86.81 284 PHE A O 1
ATOM 2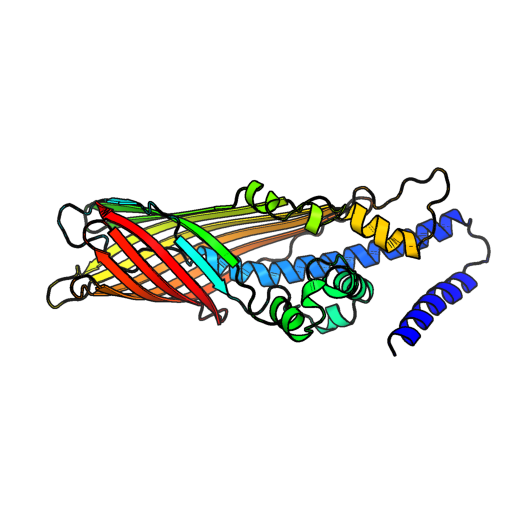141 N N . PHE A 1 285 ? -9.549 -10.471 23.017 1.00 91.62 285 PHE A N 1
ATOM 2142 C CA . PHE A 1 285 ? -9.648 -10.768 21.590 1.00 91.62 285 PHE A CA 1
ATOM 2143 C C . PHE A 1 285 ? -10.802 -9.976 20.970 1.00 91.62 285 PHE A C 1
ATOM 2145 O O . PHE A 1 285 ? -11.903 -9.965 21.514 1.00 91.62 285 PHE A O 1
ATOM 2152 N N . TYR A 1 286 ? -10.559 -9.315 19.843 1.00 93.00 286 TYR A N 1
ATOM 2153 C CA . TYR A 1 286 ? -11.513 -8.435 19.172 1.00 93.00 286 TYR A CA 1
ATOM 2154 C C . TYR A 1 286 ? -11.640 -8.848 17.709 1.00 93.00 286 TYR A C 1
ATOM 2156 O O . TYR A 1 286 ? -10.961 -8.275 16.854 1.00 93.00 286 TYR A O 1
ATOM 2164 N N . PRO A 1 287 ? -12.473 -9.851 17.389 1.00 94.56 287 PRO A N 1
ATOM 2165 C CA . PRO A 1 287 ? -12.792 -10.148 16.008 1.00 94.56 287 PRO A CA 1
ATOM 2166 C C . PRO A 1 287 ? -13.493 -8.948 15.381 1.00 94.56 287 PRO A C 1
ATOM 2168 O O . PRO A 1 287 ? -14.304 -8.269 16.029 1.00 94.56 287 PRO A O 1
ATOM 2171 N N . PHE A 1 288 ? -13.196 -8.713 14.110 1.00 94.75 288 PHE A N 1
ATOM 2172 C CA . PHE A 1 288 ? -13.799 -7.630 13.356 1.00 94.75 288 PHE A CA 1
ATOM 2173 C C . PHE A 1 288 ? -14.080 -8.013 11.906 1.00 94.75 288 PHE A C 1
ATOM 2175 O O . PHE A 1 288 ? -13.494 -8.934 11.326 1.00 94.75 288 PHE A O 1
ATOM 2182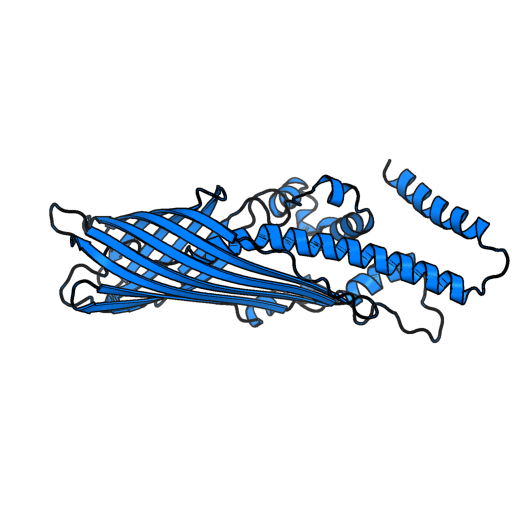 N N . ILE A 1 289 ? -14.983 -7.243 11.318 1.00 95.12 289 ILE A N 1
ATOM 2183 C CA . ILE A 1 289 ? -15.232 -7.198 9.887 1.00 95.12 289 ILE A CA 1
ATOM 2184 C C . ILE A 1 289 ? -15.362 -5.735 9.471 1.00 95.12 289 ILE A C 1
ATOM 2186 O O . ILE A 1 289 ? -15.968 -4.931 10.183 1.00 95.12 289 ILE A O 1
ATOM 2190 N N . LYS A 1 290 ? -14.779 -5.390 8.327 1.00 92.81 290 LYS A N 1
ATOM 2191 C CA . LYS A 1 290 ? -14.923 -4.088 7.689 1.00 92.81 290 LYS A CA 1
ATOM 2192 C C . LYS A 1 290 ? -15.353 -4.268 6.247 1.00 92.81 290 LYS A C 1
ATOM 2194 O O . LYS A 1 290 ? -14.942 -5.217 5.584 1.00 92.81 290 LYS A O 1
ATOM 2199 N N . ILE A 1 291 ? -16.175 -3.348 5.776 1.00 93.25 291 ILE A N 1
ATOM 2200 C CA . ILE A 1 291 ? -16.575 -3.265 4.377 1.00 93.25 291 ILE A CA 1
ATOM 2201 C C . ILE A 1 291 ? -16.415 -1.813 3.956 1.00 93.25 291 ILE A C 1
ATOM 2203 O O . ILE A 1 291 ? -16.974 -0.920 4.599 1.00 93.25 291 ILE A O 1
ATOM 2207 N N . GLY A 1 292 ? -15.642 -1.602 2.899 1.00 91.69 292 GLY A N 1
ATOM 2208 C CA . GLY A 1 292 ? -15.308 -0.301 2.353 1.00 91.69 292 GLY A CA 1
ATOM 2209 C C . GLY A 1 292 ? -15.661 -0.188 0.881 1.00 91.69 292 GLY A C 1
ATOM 2210 O O . GLY A 1 292 ? -15.443 -1.128 0.122 1.00 91.69 292 GLY A O 1
ATOM 2211 N N . ALA A 1 293 ? -16.182 0.964 0.481 1.00 93.50 293 ALA A N 1
ATOM 2212 C CA . ALA A 1 293 ? -16.288 1.353 -0.919 1.00 93.50 293 ALA A CA 1
ATOM 2213 C C . ALA A 1 293 ? -15.262 2.449 -1.193 1.00 93.50 293 ALA A C 1
ATOM 2215 O O . ALA A 1 293 ? -15.264 3.469 -0.501 1.00 93.50 293 ALA A O 1
ATOM 2216 N N . TRP A 1 294 ? -14.403 2.235 -2.182 1.00 91.62 294 TRP A N 1
ATOM 2217 C CA . TRP A 1 294 ? -13.264 3.093 -2.482 1.00 91.62 294 TRP A CA 1
ATOM 2218 C C . TRP A 1 294 ? -13.285 3.510 -3.940 1.00 91.62 294 TRP A C 1
ATOM 2220 O O . TRP A 1 294 ? -13.511 2.691 -4.817 1.00 91.62 294 TRP A O 1
ATOM 2230 N N . TYR A 1 295 ? -13.043 4.783 -4.197 1.00 91.81 295 TYR A N 1
ATOM 2231 C CA . TYR A 1 295 ? -12.829 5.320 -5.524 1.00 91.81 295 TYR A CA 1
ATOM 2232 C C . TYR A 1 295 ? -11.363 5.715 -5.659 1.00 91.81 295 TYR A C 1
ATOM 2234 O O . TYR A 1 295 ? -10.860 6.500 -4.849 1.00 91.81 295 TYR A O 1
ATOM 2242 N N . GLY A 1 296 ? -10.687 5.148 -6.651 1.00 89.56 296 GLY A N 1
ATOM 2243 C CA . GLY A 1 296 ? -9.301 5.454 -6.974 1.00 89.56 296 GLY A CA 1
ATOM 2244 C C . GLY A 1 296 ? -9.180 6.247 -8.262 1.00 89.56 296 GLY A C 1
ATOM 2245 O O . GLY A 1 296 ? -9.947 6.036 -9.199 1.00 89.56 296 GLY A O 1
ATOM 2246 N N . ILE A 1 297 ? -8.210 7.152 -8.263 1.00 90.62 297 ILE A N 1
ATOM 2247 C CA . ILE A 1 297 ? -7.695 7.856 -9.429 1.00 90.62 297 ILE A CA 1
ATOM 2248 C C . ILE A 1 297 ? -6.205 7.579 -9.438 1.00 90.62 297 ILE A C 1
ATOM 2250 O O . ILE A 1 297 ? -5.511 7.957 -8.488 1.00 90.62 297 ILE A O 1
ATOM 2254 N N . SER A 1 298 ? -5.715 6.937 -10.481 1.00 86.94 298 SER A N 1
ATOM 2255 C CA . SER A 1 298 ? -4.287 6.814 -10.702 1.00 86.94 298 SER A CA 1
ATOM 2256 C C . SER A 1 298 ? -3.864 7.469 -12.000 1.00 86.94 298 SER A C 1
ATOM 2258 O O . SER A 1 298 ? -4.645 7.645 -12.935 1.00 86.94 298 SER A O 1
ATOM 2260 N N . GLU A 1 299 ? -2.600 7.852 -12.016 1.00 87.12 299 GLU A N 1
ATOM 2261 C CA . GLU A 1 299 ? -1.870 8.314 -13.177 1.00 87.12 299 GLU A CA 1
ATOM 2262 C C . GLU A 1 299 ? -0.554 7.553 -13.196 1.00 87.12 299 GLU A C 1
ATOM 2264 O O . GLU A 1 299 ? 0.134 7.435 -12.175 1.00 87.12 299 GLU A O 1
ATOM 2269 N N . PHE A 1 300 ? -0.219 7.026 -14.361 1.00 84.50 300 PHE A N 1
ATOM 2270 C CA . PHE A 1 300 ? 0.951 6.204 -14.565 1.00 84.50 300 PHE A CA 1
ATOM 2271 C C . PHE A 1 300 ? 1.733 6.738 -15.767 1.00 84.50 300 PHE A C 1
ATOM 2273 O O . PHE A 1 300 ? 1.148 7.081 -16.791 1.00 84.50 300 PHE A O 1
ATOM 2280 N N . GLY A 1 301 ? 3.055 6.810 -15.646 1.00 80.75 301 GLY A N 1
ATOM 2281 C CA . GLY A 1 301 ? 3.952 7.254 -16.702 1.00 80.75 301 GLY A CA 1
ATOM 2282 C C . GLY A 1 301 ? 5.195 6.380 -16.794 1.00 80.75 301 GLY A C 1
ATOM 2283 O O . GLY A 1 301 ? 5.776 5.989 -15.782 1.00 80.75 301 GLY A O 1
ATOM 2284 N N . GLY A 1 302 ? 5.612 6.106 -18.027 1.00 78.69 302 GLY A N 1
ATOM 2285 C CA . GLY A 1 302 ? 6.879 5.461 -18.339 1.00 78.69 302 GLY A CA 1
ATOM 2286 C C . GLY A 1 302 ? 7.735 6.380 -19.203 1.00 78.69 302 GLY A C 1
ATOM 2287 O O . GLY A 1 302 ? 7.220 7.060 -20.081 1.00 78.69 302 GLY A O 1
ATOM 2288 N N . GLU A 1 303 ? 9.041 6.400 -18.982 1.00 79.12 303 GLU A N 1
ATOM 2289 C CA . GLU A 1 303 ? 9.996 7.083 -19.852 1.00 79.12 303 GLU A CA 1
ATOM 2290 C C . GLU A 1 303 ? 11.115 6.112 -20.220 1.00 79.12 303 GLU A C 1
ATOM 2292 O O . GLU A 1 303 ? 11.645 5.411 -19.355 1.00 79.12 303 GLU A O 1
ATOM 2297 N N . VAL A 1 304 ? 11.463 6.066 -21.508 1.00 72.12 304 VAL A N 1
ATOM 2298 C CA . VAL A 1 304 ? 12.579 5.274 -22.025 1.00 72.12 304 VAL A CA 1
ATOM 2299 C C . VAL A 1 304 ? 13.460 6.200 -22.849 1.00 72.12 304 VAL A C 1
ATOM 2301 O O . VAL A 1 304 ? 13.051 6.717 -23.882 1.00 72.12 304 VAL A O 1
ATOM 2304 N N . VAL A 1 305 ? 14.691 6.406 -22.408 1.00 73.50 305 VAL A N 1
ATOM 2305 C CA . VAL A 1 305 ? 15.678 7.200 -23.141 1.00 73.50 305 VAL A CA 1
ATOM 2306 C C . VAL A 1 305 ? 16.730 6.227 -23.641 1.00 73.50 305 VAL A C 1
ATOM 2308 O O . VAL A 1 305 ? 17.399 5.636 -22.809 1.00 73.50 305 VAL A O 1
ATOM 2311 N N . LEU A 1 306 ? 16.865 6.011 -24.956 1.00 67.81 306 LEU A N 1
ATOM 2312 C CA . LEU A 1 306 ? 17.916 5.133 -25.505 1.00 67.81 306 LEU A CA 1
ATOM 2313 C C . LEU A 1 306 ? 19.042 5.891 -26.217 1.00 67.81 306 LEU A C 1
ATOM 2315 O O . LEU A 1 306 ? 20.189 5.477 -26.100 1.00 67.81 306 LEU A O 1
ATOM 2319 N N . THR A 1 307 ? 18.735 6.980 -26.930 1.00 58.69 307 THR A N 1
ATOM 2320 C CA . THR A 1 307 ? 19.740 7.724 -27.724 1.00 58.69 307 THR A CA 1
ATOM 2321 C C . THR A 1 307 ? 19.492 9.222 -27.851 1.00 58.69 307 THR A C 1
ATOM 2323 O O . THR A 1 307 ? 20.455 9.971 -27.907 1.00 58.69 307 THR A O 1
ATOM 2326 N N . GLU A 1 308 ? 18.235 9.672 -27.899 1.00 53.78 308 GLU A N 1
ATOM 2327 C CA . GLU A 1 308 ? 17.824 11.078 -27.776 1.00 53.78 308 GLU A CA 1
ATOM 2328 C C . GLU A 1 308 ? 16.281 11.106 -27.727 1.00 53.78 308 GLU A C 1
ATOM 2330 O O . GLU A 1 308 ? 15.607 11.014 -28.744 1.00 53.78 308 GLU A O 1
ATOM 2335 N N . THR A 1 309 ? 15.740 11.202 -26.509 1.00 49.06 309 THR A N 1
ATOM 2336 C CA . THR A 1 309 ? 14.350 11.550 -26.133 1.00 49.06 309 THR A CA 1
ATOM 2337 C C . THR A 1 309 ? 13.196 10.852 -26.883 1.00 49.06 309 THR A C 1
ATOM 2339 O O . THR A 1 309 ? 12.548 11.448 -27.744 1.00 49.06 309 THR A O 1
ATOM 2342 N N . ALA A 1 310 ? 12.837 9.644 -26.442 1.00 48.22 310 ALA A N 1
ATOM 2343 C CA . ALA A 1 310 ? 11.494 9.092 -26.617 1.00 48.22 310 ALA A CA 1
ATOM 2344 C C . ALA A 1 310 ? 10.736 9.183 -25.281 1.00 48.22 310 ALA A C 1
ATOM 2346 O O . ALA A 1 310 ? 10.719 8.262 -24.470 1.00 48.22 310 ALA A O 1
ATOM 2347 N N . THR A 1 311 ? 10.112 10.329 -25.013 1.00 52.28 311 THR A N 1
ATOM 2348 C CA . THR A 1 311 ? 9.190 10.433 -23.877 1.00 52.28 311 THR A CA 1
ATOM 2349 C C . THR A 1 311 ? 7.875 9.778 -24.279 1.00 52.28 311 THR A C 1
ATOM 2351 O O . THR A 1 311 ? 7.222 10.224 -25.223 1.00 52.28 311 THR A O 1
ATOM 2354 N N . ILE A 1 312 ? 7.491 8.711 -23.587 1.00 53.56 312 ILE A N 1
ATOM 2355 C CA . ILE A 1 312 ? 6.163 8.125 -23.739 1.00 53.56 312 ILE A CA 1
ATOM 2356 C C . ILE A 1 312 ? 5.232 8.965 -22.864 1.00 53.56 312 ILE A C 1
ATOM 2358 O O . ILE A 1 312 ? 5.476 9.142 -21.671 1.00 53.56 312 ILE A O 1
ATOM 2362 N N . GLU A 1 313 ? 4.188 9.545 -23.457 1.00 55.12 313 GLU A N 1
ATOM 2363 C CA . GLU A 1 313 ? 3.111 10.130 -22.659 1.00 55.12 313 GLU A CA 1
ATOM 2364 C C . GLU A 1 313 ? 2.403 8.981 -21.933 1.00 55.12 313 GLU A C 1
ATOM 2366 O O . GLU A 1 313 ? 2.005 7.999 -22.559 1.00 55.12 313 GLU A O 1
ATOM 2371 N N . GLY A 1 314 ? 2.344 9.080 -20.603 1.00 54.31 314 GLY A N 1
ATOM 2372 C CA . GLY A 1 314 ? 1.843 8.032 -19.722 1.00 54.31 314 GLY A CA 1
ATOM 2373 C C . GLY A 1 314 ? 0.462 7.507 -20.114 1.00 54.31 314 GLY A C 1
ATOM 2374 O O . GLY A 1 314 ? -0.370 8.245 -20.643 1.00 54.31 314 GLY A O 1
ATOM 2375 N N . GLY A 1 315 ? 0.238 6.217 -19.862 1.00 59.88 315 GLY A N 1
ATOM 2376 C CA . GLY A 1 315 ? -1.058 5.582 -20.077 1.00 59.88 315 GLY A CA 1
ATOM 2377 C C . GLY A 1 315 ? -2.142 6.188 -19.183 1.00 59.88 315 GLY A C 1
ATOM 2378 O O . GLY A 1 315 ? -1.869 6.683 -18.086 1.00 59.88 315 GLY A O 1
ATOM 2379 N N . ASP A 1 316 ? -3.392 6.130 -19.647 1.00 64.25 316 ASP A N 1
ATOM 2380 C CA . ASP A 1 316 ? -4.548 6.503 -18.833 1.00 64.25 316 ASP A CA 1
ATOM 2381 C C . ASP A 1 316 ? -4.593 5.584 -17.601 1.00 64.25 316 ASP A C 1
ATOM 2383 O O . ASP A 1 316 ? -4.829 4.380 -17.720 1.00 64.25 316 ASP A O 1
ATOM 2387 N N . GLY A 1 317 ? -4.344 6.136 -16.412 1.00 64.00 317 GLY A N 1
ATOM 2388 C CA . GLY A 1 317 ? -4.386 5.351 -15.184 1.00 64.00 317 GLY A CA 1
ATOM 2389 C C . GLY A 1 317 ? -5.791 4.829 -14.857 1.00 64.00 317 GLY A C 1
ATOM 2390 O O . GLY A 1 317 ? -6.816 5.247 -15.414 1.00 64.00 317 GLY A O 1
ATOM 2391 N N . HIS A 1 318 ? -5.849 3.870 -13.939 1.00 70.56 318 HIS A N 1
ATOM 2392 C CA . HIS A 1 318 ? -7.084 3.265 -13.478 1.00 70.56 318 HIS A CA 1
ATOM 2393 C C . HIS A 1 318 ? -7.947 4.258 -12.682 1.00 70.56 318 HIS A C 1
ATOM 2395 O O . HIS A 1 318 ? -7.584 4.763 -11.618 1.00 70.56 318 HIS A O 1
ATOM 2401 N N . ASN A 1 319 ? -9.158 4.491 -13.186 1.00 83.44 319 ASN A N 1
ATOM 2402 C CA . ASN A 1 319 ? -10.204 5.229 -12.491 1.00 83.44 319 ASN A CA 1
ATOM 2403 C C . ASN A 1 319 ? -11.359 4.279 -12.184 1.00 83.44 319 ASN A C 1
ATOM 2405 O O . ASN A 1 319 ? -12.106 3.889 -13.084 1.00 83.44 319 ASN A O 1
ATOM 2409 N N . GLY A 1 320 ? -11.499 3.890 -10.918 1.00 86.12 320 GLY A N 1
ATOM 2410 C CA . GLY A 1 320 ? -12.334 2.750 -10.554 1.00 86.12 320 GLY A CA 1
ATOM 2411 C C . GLY A 1 320 ? -13.005 2.880 -9.198 1.00 86.12 320 GLY A C 1
ATOM 2412 O O . GLY A 1 320 ? -12.455 3.460 -8.262 1.00 86.12 320 GLY A O 1
ATOM 2413 N N . LEU A 1 321 ? -14.214 2.319 -9.105 1.00 89.00 321 LEU A N 1
ATOM 2414 C CA . LEU A 1 321 ? -14.869 2.028 -7.835 1.00 89.00 321 LEU A CA 1
ATOM 2415 C C . LEU A 1 321 ? -14.567 0.579 -7.452 1.00 89.00 321 LEU A C 1
ATOM 2417 O O . LEU A 1 321 ? -14.995 -0.344 -8.142 1.00 89.00 321 LEU A O 1
ATOM 2421 N N . ASP A 1 322 ? -13.942 0.406 -6.299 1.00 88.12 322 ASP A N 1
ATOM 2422 C CA . ASP A 1 322 ? -13.641 -0.877 -5.692 1.00 88.12 322 ASP A CA 1
ATOM 2423 C C . ASP A 1 322 ? -14.427 -1.092 -4.401 1.00 88.12 322 ASP A C 1
ATOM 2425 O O . ASP A 1 322 ? -14.795 -0.161 -3.676 1.00 88.12 322 ASP A O 1
ATOM 2429 N N . LEU A 1 323 ? -14.664 -2.363 -4.091 1.00 90.50 323 LEU A N 1
ATOM 2430 C CA . LEU A 1 323 ? -15.242 -2.789 -2.824 1.00 90.50 323 LEU A CA 1
ATOM 2431 C C . LEU A 1 323 ? -14.217 -3.635 -2.077 1.00 90.50 323 LEU A C 1
ATOM 2433 O O . LEU A 1 323 ? -13.855 -4.720 -2.524 1.00 90.50 323 LEU A O 1
ATOM 2437 N N . LEU A 1 324 ? -13.785 -3.154 -0.918 1.00 90.44 324 LEU A N 1
ATOM 2438 C CA . LEU A 1 324 ? -12.837 -3.839 -0.052 1.00 90.44 324 LEU A CA 1
ATOM 2439 C C . LEU A 1 324 ? -13.578 -4.499 1.110 1.00 90.44 324 LEU A C 1
ATOM 2441 O O . LEU A 1 324 ? -14.292 -3.835 1.863 1.00 90.44 324 LEU A O 1
ATOM 2445 N N . ALA A 1 325 ? -13.385 -5.801 1.286 1.00 91.81 325 ALA A N 1
ATOM 2446 C CA . ALA A 1 325 ? -13.825 -6.525 2.469 1.00 91.81 325 ALA A CA 1
ATOM 2447 C C . ALA A 1 325 ? -12.608 -6.908 3.312 1.00 91.81 325 ALA A C 1
ATOM 2449 O O . ALA A 1 325 ? -11.689 -7.560 2.821 1.00 91.81 325 ALA A O 1
ATOM 2450 N N . SER A 1 326 ? -12.627 -6.548 4.592 1.00 91.69 326 SER A N 1
ATOM 2451 C CA . SER A 1 326 ? -11.562 -6.874 5.539 1.00 91.69 326 SER A CA 1
ATOM 2452 C C . SER A 1 326 ? -12.116 -7.676 6.703 1.00 91.69 326 SER A C 1
ATOM 2454 O O . SER A 1 326 ? -13.190 -7.382 7.228 1.00 91.69 326 SER A O 1
ATOM 2456 N N . THR A 1 327 ? -11.372 -8.660 7.183 1.00 93.44 327 THR A N 1
ATOM 2457 C CA . THR A 1 327 ? -11.700 -9.370 8.421 1.00 93.44 327 THR A CA 1
ATOM 2458 C C . THR A 1 327 ? -10.438 -9.742 9.168 1.00 93.44 327 THR A C 1
ATOM 2460 O O . THR A 1 327 ? -9.347 -9.770 8.608 1.00 93.44 327 THR A O 1
ATOM 2463 N N . GLY A 1 328 ? -10.571 -10.014 10.454 1.00 92.75 328 GLY A N 1
ATOM 2464 C CA . GLY A 1 328 ? -9.424 -10.343 11.265 1.00 92.75 328 GLY A CA 1
ATOM 2465 C C . GLY A 1 328 ? -9.740 -10.277 12.737 1.00 92.75 328 GLY A C 1
ATOM 2466 O O . GLY A 1 328 ? -10.895 -10.392 13.164 1.00 92.75 328 GLY A O 1
ATOM 2467 N N . PHE A 1 329 ? -8.687 -10.087 13.515 1.00 92.88 329 PHE A N 1
ATOM 2468 C CA . PHE A 1 329 ? -8.807 -9.887 14.942 1.00 92.88 329 PHE A CA 1
ATOM 2469 C C . PHE A 1 329 ? -7.686 -9.013 15.493 1.00 92.88 329 PHE A C 1
ATOM 2471 O O . PHE A 1 329 ? -6.541 -9.093 15.044 1.00 92.88 329 PHE A O 1
ATOM 2478 N N . ASP A 1 330 ? -8.022 -8.249 16.531 1.00 90.06 330 ASP A N 1
ATOM 2479 C CA . ASP A 1 330 ? -7.043 -7.588 1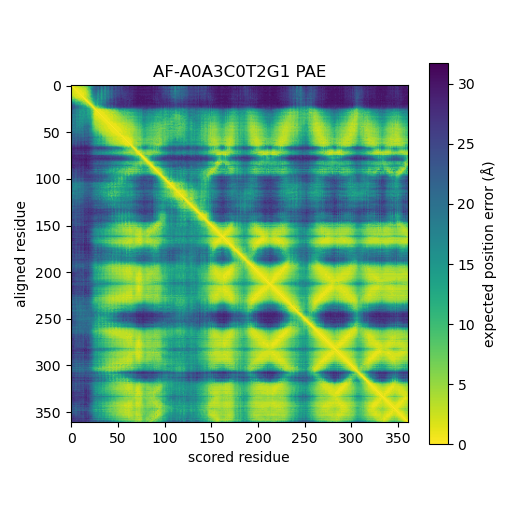7.388 1.00 90.06 330 ASP A CA 1
ATOM 2480 C C . ASP A 1 330 ? -6.909 -8.370 18.710 1.00 90.06 330 ASP A C 1
ATOM 2482 O O . ASP A 1 330 ? -7.900 -8.790 19.310 1.00 90.06 330 ASP A O 1
ATOM 2486 N N . LEU A 1 331 ? -5.682 -8.569 19.184 1.00 90.56 331 LEU A N 1
ATOM 2487 C CA . LEU A 1 331 ? -5.360 -9.088 20.511 1.00 90.56 331 LEU A CA 1
ATOM 2488 C C . LEU A 1 331 ? -4.858 -7.934 21.374 1.00 90.56 331 LEU A C 1
ATOM 2490 O O . LEU A 1 331 ? -3.844 -7.332 21.045 1.00 90.56 331 LEU A O 1
ATOM 2494 N N . MET A 1 332 ? -5.529 -7.642 22.485 1.00 86.81 332 MET A N 1
ATOM 2495 C CA . MET A 1 332 ? -5.174 -6.555 23.400 1.00 86.81 332 MET A CA 1
ATOM 2496 C C . MET A 1 332 ? -4.766 -7.106 24.767 1.00 86.81 332 MET A C 1
ATOM 2498 O O . MET A 1 332 ? -5.589 -7.643 25.509 1.00 86.81 332 MET A O 1
ATOM 2502 N N . LEU A 1 333 ? -3.498 -6.924 25.124 1.00 87.00 333 LEU A N 1
ATOM 2503 C CA . LEU A 1 333 ? -2.915 -7.265 26.418 1.00 87.00 333 LEU A CA 1
ATOM 2504 C C . LEU A 1 333 ? -2.503 -5.973 27.139 1.00 87.00 333 LEU A C 1
ATOM 2506 O O . LEU A 1 333 ? -1.349 -5.543 27.098 1.00 87.00 333 LEU A O 1
ATOM 2510 N N . GLY A 1 334 ? -3.475 -5.336 27.797 1.00 84.69 334 GLY A N 1
ATOM 2511 C CA . GLY A 1 334 ? -3.287 -4.014 28.398 1.00 84.69 334 GLY A CA 1
ATOM 2512 C C . GLY A 1 334 ? -3.047 -2.954 27.313 1.00 84.69 334 GLY A C 1
ATOM 2513 O O . GLY A 1 334 ? -3.841 -2.898 26.375 1.00 84.69 334 GLY A O 1
ATOM 2514 N N . PRO A 1 335 ? -1.974 -2.143 27.398 1.00 81.75 335 PRO A N 1
ATOM 2515 C CA . PRO A 1 335 ? -1.682 -1.136 26.379 1.00 81.75 335 PRO A CA 1
ATOM 2516 C C . PRO A 1 335 ? -1.140 -1.751 25.081 1.00 81.75 335 PRO A C 1
ATOM 2518 O O . PRO A 1 335 ? -1.131 -1.087 24.051 1.00 81.75 335 PRO A O 1
ATOM 2521 N N . PHE A 1 336 ? -0.668 -3.001 25.102 1.00 84.25 336 PHE A N 1
ATOM 2522 C CA . PHE A 1 336 ? -0.103 -3.658 23.926 1.00 84.25 336 PHE A CA 1
ATOM 2523 C C . PHE A 1 336 ? -1.200 -4.326 23.103 1.00 84.25 336 PHE A C 1
ATOM 2525 O O . PHE A 1 336 ? -1.968 -5.136 23.620 1.00 84.25 336 PHE A O 1
ATOM 2532 N N . GLY A 1 337 ? -1.234 -4.020 21.811 1.00 83.00 337 GLY A N 1
ATOM 2533 C CA . GLY A 1 337 ? -2.107 -4.655 20.836 1.00 83.00 337 GLY A CA 1
ATOM 2534 C C . GLY A 1 337 ? -1.310 -5.366 19.748 1.00 83.00 337 GLY A C 1
ATOM 2535 O O . GLY A 1 337 ? -0.271 -4.865 19.323 1.00 83.00 337 GLY A O 1
ATOM 2536 N N . SER A 1 338 ? -1.804 -6.491 19.249 1.00 86.56 338 SER A N 1
ATOM 2537 C CA . SER A 1 338 ? -1.418 -7.034 17.944 1.00 86.56 338 SER A CA 1
ATOM 2538 C C . SER A 1 338 ? -2.649 -7.217 17.071 1.00 86.56 338 SER A C 1
ATOM 2540 O O . SER A 1 338 ? -3.746 -7.412 17.588 1.00 86.56 338 SER A O 1
ATOM 2542 N N . ASN A 1 339 ? -2.488 -7.125 15.757 1.00 86.94 339 ASN A N 1
ATOM 2543 C CA . ASN A 1 339 ? -3.579 -7.320 14.813 1.00 86.94 339 ASN A CA 1
ATOM 2544 C C . ASN A 1 339 ? -3.168 -8.258 13.688 1.00 86.94 339 ASN A C 1
ATOM 2546 O O . ASN A 1 339 ? -2.036 -8.219 13.202 1.00 86.94 339 ASN A O 1
ATOM 2550 N N . VAL A 1 340 ? -4.129 -9.075 13.273 1.00 89.44 340 VAL A N 1
ATOM 2551 C CA . VAL A 1 340 ? -4.067 -9.863 12.048 1.00 89.44 340 VAL A CA 1
ATOM 2552 C C . VAL A 1 340 ? -5.262 -9.453 11.207 1.00 89.44 340 VAL A C 1
ATOM 2554 O O . VAL A 1 340 ? -6.399 -9.618 11.650 1.00 89.44 340 VAL A O 1
ATOM 2557 N N . THR A 1 341 ? -5.007 -8.929 10.013 1.00 88.81 341 THR A N 1
ATOM 2558 C CA . THR A 1 341 ? -6.043 -8.488 9.072 1.00 88.81 341 THR A CA 1
ATOM 2559 C C . THR A 1 341 ? -5.862 -9.203 7.746 1.00 88.81 341 THR A C 1
ATOM 2561 O O . THR A 1 341 ? -4.754 -9.254 7.223 1.00 88.81 341 THR A O 1
ATOM 2564 N N . ILE A 1 342 ? -6.951 -9.722 7.196 1.00 89.69 342 ILE A N 1
ATOM 2565 C CA . ILE A 1 342 ? -7.041 -10.225 5.830 1.00 89.69 342 ILE A CA 1
ATOM 2566 C C . ILE A 1 342 ? -7.947 -9.270 5.063 1.00 89.69 342 ILE A C 1
ATOM 2568 O O . ILE A 1 342 ? -9.070 -9.011 5.496 1.00 89.69 342 ILE A O 1
ATOM 2572 N N . ASP A 1 343 ? -7.465 -8.775 3.934 1.00 88.81 343 ASP A N 1
ATOM 2573 C CA . ASP A 1 343 ? -8.179 -7.870 3.042 1.00 88.81 343 ASP A CA 1
ATOM 2574 C C . ASP A 1 343 ? -8.431 -8.549 1.699 1.00 88.81 343 ASP A C 1
ATOM 2576 O O . ASP A 1 343 ? -7.580 -9.284 1.201 1.00 88.81 343 ASP A O 1
ATOM 2580 N N . TYR A 1 344 ? -9.590 -8.296 1.103 1.00 89.38 344 TYR A N 1
ATOM 2581 C CA . TYR A 1 344 ? -9.966 -8.810 -0.207 1.00 89.38 344 TYR A CA 1
ATOM 2582 C C . TYR A 1 344 ? -10.692 -7.729 -1.002 1.00 89.38 344 TYR A C 1
ATOM 2584 O O . TYR A 1 344 ? -11.751 -7.253 -0.583 1.00 89.38 344 TYR A O 1
ATOM 2592 N N . ASN A 1 345 ? -10.123 -7.333 -2.139 1.00 87.94 345 ASN A N 1
ATOM 2593 C CA . ASN A 1 345 ? -10.772 -6.423 -3.072 1.00 87.94 345 ASN A CA 1
ATOM 2594 C C . ASN A 1 345 ? -11.684 -7.239 -4.001 1.00 87.94 345 ASN A C 1
ATOM 2596 O O . ASN A 1 345 ? -11.228 -8.091 -4.758 1.00 87.94 345 ASN A O 1
ATOM 2600 N N . LEU A 1 346 ? -12.991 -6.995 -3.920 1.00 86.94 346 LEU A N 1
ATOM 2601 C CA . LEU A 1 346 ? -14.012 -7.694 -4.704 1.00 86.94 346 LEU A CA 1
ATOM 2602 C C . LEU A 1 346 ? -13.989 -7.307 -6.190 1.00 86.94 346 LEU A C 1
ATOM 2604 O O . LEU A 1 346 ? -14.484 -8.079 -7.007 1.00 86.94 346 LEU A O 1
ATOM 2608 N N . GLY A 1 347 ? -13.469 -6.122 -6.524 1.00 82.81 347 GLY A N 1
ATOM 2609 C CA . GLY A 1 347 ? -13.353 -5.630 -7.898 1.00 82.81 347 GLY A CA 1
ATOM 2610 C C . GLY A 1 347 ? -12.179 -6.268 -8.632 1.00 82.81 347 GLY A C 1
ATOM 2611 O O . GLY A 1 347 ? -12.345 -6.796 -9.729 1.00 82.81 347 GLY A O 1
ATOM 2612 N N . THR A 1 348 ? -11.010 -6.287 -7.991 1.00 80.56 348 THR A N 1
ATOM 2613 C CA . THR A 1 348 ? -9.758 -6.768 -8.600 1.00 80.56 348 THR A CA 1
ATOM 2614 C C . THR A 1 348 ? -9.423 -8.223 -8.256 1.00 80.56 348 THR A C 1
ATOM 2616 O O . THR A 1 348 ? -8.598 -8.848 -8.916 1.00 80.56 348 THR A O 1
ATOM 2619 N N . GLY A 1 349 ? -10.039 -8.791 -7.214 1.00 81.94 349 GLY A N 1
ATOM 2620 C CA . GLY A 1 349 ? -9.730 -10.132 -6.705 1.00 81.94 349 GLY A CA 1
ATOM 2621 C C . GLY A 1 349 ? -8.403 -10.232 -5.943 1.00 81.94 349 GLY A C 1
ATOM 2622 O O . GLY A 1 349 ? -8.004 -11.333 -5.556 1.00 81.94 349 GLY A O 1
ATOM 2623 N N . ILE A 1 350 ? -7.720 -9.109 -5.721 1.00 82.81 350 ILE A N 1
ATOM 2624 C CA . ILE A 1 350 ? -6.441 -9.040 -5.013 1.00 82.81 350 ILE A CA 1
ATOM 2625 C C . ILE A 1 350 ? -6.685 -9.183 -3.501 1.00 82.81 350 ILE A C 1
ATOM 2627 O O . ILE A 1 350 ? -7.657 -8.660 -2.942 1.00 82.81 350 ILE A O 1
ATOM 2631 N N . TRP A 1 351 ? -5.790 -9.886 -2.803 1.00 83.50 351 TRP A N 1
ATOM 2632 C CA . TRP A 1 351 ? -5.874 -10.085 -1.355 1.00 83.50 351 TRP A CA 1
ATOM 2633 C C . TRP A 1 351 ? -4.632 -9.563 -0.629 1.00 83.50 351 TRP A C 1
ATOM 2635 O O . TRP A 1 351 ? -3.543 -9.454 -1.189 1.00 83.50 351 TRP A O 1
ATOM 2645 N N . GLY A 1 352 ? -4.801 -9.215 0.643 1.00 81.50 352 GLY A N 1
ATOM 2646 C CA . GLY A 1 352 ? -3.727 -8.744 1.511 1.00 81.50 352 GLY A CA 1
ATOM 2647 C C . GLY A 1 352 ? -3.770 -9.415 2.876 1.00 81.50 352 GLY A C 1
ATOM 2648 O O . GLY A 1 352 ? -4.839 -9.755 3.379 1.00 81.50 352 GLY A O 1
ATOM 2649 N N . LEU A 1 353 ? -2.600 -9.603 3.477 1.00 83.38 353 LEU A N 1
ATOM 2650 C CA . LEU A 1 353 ? -2.427 -10.027 4.861 1.00 83.38 353 LEU A CA 1
ATOM 2651 C C . LEU A 1 353 ? -1.603 -8.973 5.596 1.00 83.38 353 LEU A C 1
ATOM 2653 O O . LEU A 1 353 ? -0.477 -8.678 5.209 1.00 83.38 353 LEU A 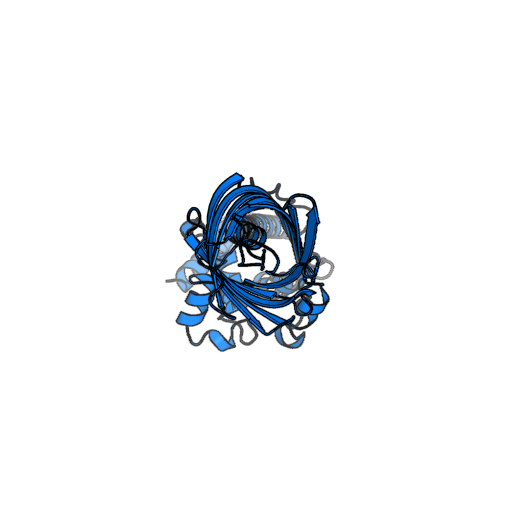O 1
ATOM 2657 N N . ASN A 1 354 ? -2.127 -8.455 6.700 1.00 82.19 354 ASN A N 1
ATOM 2658 C CA . ASN A 1 354 ? -1.442 -7.470 7.527 1.00 82.19 354 ASN A CA 1
ATOM 2659 C C . ASN A 1 354 ? -1.239 -8.021 8.925 1.00 82.19 354 ASN A C 1
ATOM 2661 O O . ASN A 1 354 ? -2.172 -8.512 9.563 1.00 82.19 354 ASN A O 1
ATOM 2665 N N . LEU A 1 355 ? -0.009 -7.887 9.398 1.00 82.88 355 LEU A N 1
ATOM 2666 C CA . LEU A 1 355 ? 0.416 -8.221 10.741 1.00 82.88 355 LEU A CA 1
ATOM 2667 C C . LEU A 1 355 ? 0.962 -6.954 11.378 1.00 82.88 355 LEU A C 1
ATOM 2669 O O . LEU A 1 355 ? 1.996 -6.428 10.966 1.00 82.88 355 LEU A O 1
ATOM 2673 N N . GLY A 1 356 ? 0.266 -6.455 12.388 1.00 79.69 356 GLY A N 1
ATOM 2674 C CA . GLY A 1 356 ? 0.670 -5.243 13.079 1.00 79.69 356 GLY A CA 1
ATOM 2675 C C . GLY A 1 356 ? 0.749 -5.433 14.579 1.00 79.69 356 GLY A C 1
ATOM 2676 O O . GLY A 1 356 ? 0.237 -6.390 15.165 1.00 79.69 356 GLY A O 1
ATOM 2677 N N . SER A 1 357 ? 1.443 -4.497 15.211 1.00 82.44 357 SER A N 1
ATOM 2678 C CA . SER A 1 357 ? 1.439 -4.361 16.657 1.00 82.44 357 SER A CA 1
ATOM 2679 C C . SER A 1 357 ? 1.453 -2.892 17.035 1.00 82.44 357 SER A C 1
ATOM 2681 O O . SER A 1 357 ? 2.051 -2.061 16.354 1.00 82.44 357 SER A O 1
ATOM 2683 N N . ARG A 1 358 ? 0.745 -2.562 18.110 1.00 80.81 358 ARG A N 1
ATOM 2684 C CA . ARG A 1 358 ? 0.494 -1.188 18.530 1.00 80.81 358 ARG A CA 1
ATOM 2685 C C . ARG A 1 358 ? 0.577 -1.027 20.033 1.00 80.81 358 ARG A C 1
ATOM 2687 O O . ARG A 1 358 ? 0.456 -1.992 20.786 1.00 80.81 358 ARG A O 1
ATOM 2694 N N . LEU A 1 359 ? 0.731 0.222 20.447 1.00 78.81 359 LEU A N 1
ATOM 2695 C CA . LEU A 1 359 ? 0.562 0.649 21.822 1.00 78.81 359 LEU A CA 1
ATOM 2696 C C . LEU A 1 359 ? -0.585 1.656 21.915 1.00 78.81 359 LEU A C 1
ATOM 2698 O O . LEU A 1 359 ? -0.733 2.540 21.070 1.00 78.81 359 LEU A O 1
ATOM 2702 N N . GLN A 1 360 ? -1.418 1.483 22.930 1.00 76.31 360 GLN A N 1
ATOM 2703 C CA . GLN A 1 360 ? -2.626 2.258 23.163 1.00 76.31 360 GLN A CA 1
ATOM 2704 C C . GLN A 1 360 ? -2.618 2.790 24.598 1.00 76.31 360 GLN A C 1
ATOM 2706 O O . GLN A 1 360 ? -2.319 2.028 25.520 1.00 76.31 360 GLN A O 1
ATOM 2711 N N . PHE A 1 361 ? -2.886 4.090 24.760 1.00 72.62 361 PHE A N 1
ATOM 2712 C CA . PHE A 1 361 ? -2.743 4.821 26.022 1.00 72.62 361 PHE A CA 1
ATOM 2713 C C . PHE A 1 361 ? -3.911 5.757 26.313 1.00 72.62 361 PHE A C 1
ATOM 2715 O O . PHE A 1 361 ? -4.490 6.325 25.350 1.00 72.62 361 PHE A O 1
#

Mean predicted aligned error: 13.23 Å

Secondary structure (DSSP, 8-state):
-HHHHHHHHHHHHHHHHHTT-SS--HHHHHHHHHHHHHHHHHHHHHHHHHHHHHHHHHHHHHHHHS-----SSSS-SSTT--EEEEEEEEEEEEEES-TT--S-HHHHHH-HHHHHHHIIIIIISTT-TTTTTTT-HHHHHHHHHS-EEEEEEEEEEEEEETTTEEEEEEEEEE-GGGGGGS-HHHHTTSPPPEEEEEEEEEEEEEEEE---SSS-EEEEEEEEEEEEEEEEEE-HHHHHHHHHTTS-SPPTT---TTTT-EEEEEEEEEEEEEEEEEE--BTTEEEEEEEEEEEEEEEEEEEEESSS-EEPPPP---EEEEEEEEEEEEEEETTEEEEEEEEEETTT--EEEEEEEEEE-

Nearest PDB structures (foldseek):
  6e4v-assembly1_A  TM=3.329E-01  e=1.458E-02  Escherichia coli BW25113
  3qlb-assembly2_B  TM=3.294E-01  e=5.019E-02  Pseudomonas fluorescens
  4epa-assembly1_A  TM=3.323E-01  e=8.321E-02  Yersinia pestis
  6h7v-assembly3_C  TM=3.733E-01  e=3.792E-01  Acinetobacter baumannii ATCC 19606 = CIP 70.34 = JCM 6841
  3v8x-assembly1_A  TM=2.817E-01  e=4.748E-01  Neisseria meningitidis serogroup B

Sequence (361 aa):
MKKILYFVLILILITGTISVFAATPEEEVFNQLVNTLVGTMEADFSLLLDGLGQDIDPILMQNAMVGQNVGMAELGSEKFDNFYFSILPTISITAANGIFSFTDTQAYEDSLVLKGMLDSFLFNEPDGLLSGLSNNSDIGDILINKVTPIPAFKMNAGFRLPADLEVLLHGMWIPDFLASVIPEDALGEIPAPTFTYLNIGAEVRYVLLRDGDKTPGMSIGLAGAYNHLLLEMNVGSLLGDALGGAVGTVPDGMTNPFLDAGMKLESNTIVFGINTALSKKLAFFYPFIKIGAWYGISEFGGEVVLTETATIEGGDGHNGLDLLASTGFDLMLGPFGSNVTIDYNLGTGIWGLNLGSRLQF

Solvent-accessible surface area (backbone atoms only — not comparable to full-atom values): 18364 Å² total; per-residue (Å²): 110,73,72,57,52,54,49,47,53,53,44,48,56,53,53,58,49,63,78,55,74,80,84,69,59,72,64,59,55,50,52,52,50,50,54,53,51,50,56,52,50,52,52,47,51,48,53,50,42,52,39,38,44,67,47,43,47,63,52,50,52,48,57,50,71,50,71,73,80,61,54,49,26,55,74,64,93,56,100,64,34,42,38,38,42,32,82,42,58,22,44,30,38,37,36,38,79,8,60,57,59,49,87,50,56,62,60,53,71,68,35,66,63,59,47,51,51,49,44,38,48,39,42,67,32,93,72,17,79,38,25,92,46,45,89,37,64,67,54,54,48,28,53,34,64,42,50,39,69,49,78,42,59,33,38,38,38,35,37,54,48,81,90,52,28,32,41,39,37,32,33,29,68,48,57,54,73,66,51,65,66,57,51,60,85,59,54,58,93,48,62,79,55,50,43,41,40,40,36,41,33,40,33,47,31,38,47,76,33,72,62,54,101,87,43,56,12,25,19,42,28,45,33,40,21,40,36,39,40,37,41,36,36,60,42,8,60,60,48,45,59,66,40,46,78,73,73,47,82,74,59,95,92,60,76,72,64,35,69,77,11,34,38,37,39,39,37,43,36,41,38,40,31,45,36,37,27,37,16,39,80,56,90,46,37,25,45,23,40,33,47,28,46,33,43,36,46,34,44,31,35,34,38,48,32,52,77,78,77,51,75,50,82,45,59,88,37,63,70,46,80,36,39,39,41,34,37,41,34,28,41,45,66,81,47,42,34,36,32,42,39,40,38,37,30,73,68,80,70,34,37,33,44,34,46,35,38,34,38,45,67

pLDDT: mean 70.18, std 17.5, range [29.27, 95.94]